Protein AF-A0A7V4JH29-F1 (afdb_monomer_lite)

Secondary structure (DSSP, 8-state):
-PPPPHHHHHHHHHHHHHHHHHHHHHHHHHHHHHHHHHHHHHHHHHHHHHHHT-----------------------------------------------------------PPPPPEEEEEE---SS-EEEEEESSTT-S-EEEEE----B-TTT--BHHHHHHHHHHHHHHHHHHTT-EEEES-SSS-----HHHHHHHHHHTT-SEEEEE-----SSTT--SEEE------TTTTTTTHHHHHHHHHHHHHHHHHHH-PPEEEE-

pLDDT: mean 81.48, std 23.04, range [30.8, 98.88]

Foldseek 3Di:
DDDDDPLVVVLVVLVVVLVVLLVVLVVVVVVVVVVVVVVVVVVVVVVVVVVVPDDDDDDDDDDDDDDDDDDDDDDDDDDDDYDDDDDDDDDDDDDDDDDDDDDDDDDDDPPPDDPAAEEEEELAAAQDFQADWDAPAPPHPDTGGQHDQADADPRSRHGQSSVSLSVRSVVVVVCVVVVHHYHYPDNHRPDDGGPVRSVVVCVVSVHPYYHYDTDHDDPDPVDWFDEAEFDDCDPPGCVVPRVVRVVVRVVVQVVCCVVPVTDRPYYD

Sequence (268 aa):
MAPLHPRHRETQELISRLQARRARRRRLRLWLTIAVAALVVILAIVAAAVLAGSTSDQPTTTPVAPSSSTTDRDSPSSTTSATSTAPPSSHVNTTEGRPSTTHTANPSTTASSAPLKVVVIDPGHQARPNLDPEPIGPGSRRTKAKVSSGTSGVVTGIPESELNLAIGLKLRDALEAEGVRVIMTRTTQEVDLPNSERARIANEAKADLFIRIHADGSTDPAVRGIHTLYPASIPGWTDDIAAASKEAAVIVQRELIKATGARDRGLN

Structure (mmCIF, N/CA/C/O backbone):
data_AF-A0A7V4JH29-F1
#
_entry.id   AF-A0A7V4JH29-F1
#
loop_
_atom_site.group_PDB
_atom_site.id
_atom_site.type_symbol
_atom_site.label_atom_id
_atom_site.label_alt_id
_atom_site.label_comp_id
_atom_site.label_asym_id
_atom_site.label_entity_id
_atom_site.label_seq_id
_atom_site.pdbx_PDB_ins_code
_atom_site.Cartn_x
_atom_site.Cartn_y
_atom_site.Cartn_z
_atom_site.occupancy
_atom_site.B_iso_or_equiv
_atom_site.auth_seq_id
_atom_site.auth_comp_id
_atom_site.auth_asym_id
_atom_site.auth_atom_id
_atom_site.pdbx_PDB_model_num
ATOM 1 N N . MET A 1 1 ? 6.175 -26.819 20.186 1.00 53.69 1 MET A N 1
ATOM 2 C CA . MET A 1 1 ? 5.929 -25.826 19.116 1.00 53.69 1 MET A CA 1
ATOM 3 C C . MET A 1 1 ? 7.230 -25.099 18.824 1.00 53.69 1 MET A C 1
ATOM 5 O O . MET A 1 1 ? 7.871 -24.667 19.774 1.00 53.69 1 MET A O 1
ATOM 9 N N . ALA A 1 2 ? 7.643 -25.005 17.558 1.00 51.75 2 ALA A N 1
ATOM 10 C CA . ALA A 1 2 ? 8.828 -24.233 17.185 1.00 51.75 2 ALA A CA 1
ATOM 11 C C . ALA A 1 2 ? 8.573 -22.724 17.398 1.00 51.75 2 ALA A C 1
ATOM 13 O O . ALA A 1 2 ? 7.447 -22.265 17.180 1.00 51.75 2 ALA A O 1
ATOM 14 N N . PRO A 1 3 ? 9.571 -21.943 17.843 1.00 61.72 3 PRO A N 1
ATOM 15 C CA . PRO A 1 3 ? 9.409 -20.506 18.021 1.00 61.72 3 PRO A CA 1
ATOM 16 C C . PRO A 1 3 ? 9.150 -19.816 16.675 1.00 61.72 3 PRO A C 1
ATOM 18 O O . PRO A 1 3 ? 9.864 -20.048 15.705 1.00 61.72 3 PRO A O 1
ATOM 21 N N . LEU A 1 4 ? 8.155 -18.923 16.632 1.00 59.72 4 LEU A N 1
ATOM 22 C CA . LEU A 1 4 ? 7.891 -18.081 15.458 1.00 59.72 4 LEU A CA 1
ATOM 23 C C . LEU A 1 4 ? 9.136 -17.267 15.082 1.00 59.72 4 LEU A C 1
ATOM 25 O O . LEU A 1 4 ? 9.771 -16.675 15.965 1.00 59.72 4 LEU A O 1
ATOM 29 N N . HIS A 1 5 ? 9.427 -17.201 13.779 1.00 75.81 5 HIS A N 1
ATOM 30 C CA . HIS A 1 5 ? 10.504 -16.395 13.204 1.00 75.81 5 HIS A CA 1
ATOM 31 C C . HIS A 1 5 ? 10.381 -14.925 13.671 1.00 75.81 5 HIS A C 1
ATOM 33 O O . HIS A 1 5 ? 9.269 -14.393 13.681 1.00 75.81 5 HIS A O 1
ATOM 39 N N . PRO A 1 6 ? 11.481 -14.224 14.019 1.00 73.88 6 PRO A N 1
ATOM 40 C CA . PRO A 1 6 ? 11.443 -12.847 14.538 1.00 73.88 6 PRO A CA 1
ATOM 41 C C . PRO A 1 6 ? 10.543 -11.864 13.763 1.00 73.88 6 PRO A C 1
ATOM 43 O O . PRO A 1 6 ? 9.697 -11.210 14.366 1.00 73.88 6 PRO A O 1
ATOM 46 N N . ARG A 1 7 ? 10.620 -11.858 12.421 1.00 74.62 7 ARG A N 1
ATOM 47 C CA . ARG A 1 7 ? 9.775 -11.034 11.528 1.00 74.62 7 ARG A CA 1
ATOM 48 C C . ARG A 1 7 ? 8.265 -11.250 11.723 1.00 74.62 7 ARG A C 1
ATOM 50 O O . ARG A 1 7 ? 7.479 -10.308 11.614 1.00 74.62 7 ARG A O 1
ATOM 57 N N . HIS A 1 8 ? 7.850 -12.477 12.040 1.00 77.00 8 HIS A N 1
ATOM 58 C CA . HIS A 1 8 ? 6.448 -12.786 12.323 1.00 77.00 8 HIS A CA 1
ATOM 59 C C . HIS A 1 8 ? 6.021 -12.245 13.694 1.00 77.00 8 HIS A C 1
ATOM 61 O O . HIS A 1 8 ? 4.895 -11.777 13.840 1.00 77.00 8 HIS A O 1
ATOM 67 N N . ARG A 1 9 ? 6.910 -12.241 14.699 1.00 80.81 9 ARG A N 1
ATOM 68 C CA . ARG A 1 9 ? 6.592 -11.705 16.035 1.00 80.81 9 ARG A CA 1
ATOM 69 C C . ARG A 1 9 ? 6.314 -10.205 15.997 1.00 80.81 9 ARG A C 1
ATOM 71 O O . ARG A 1 9 ? 5.290 -9.778 16.519 1.00 80.81 9 ARG A O 1
ATOM 78 N N . GLU A 1 10 ? 7.164 -9.432 15.325 1.00 80.75 10 GLU A N 1
ATOM 79 C CA . GLU A 1 10 ? 6.979 -7.979 15.156 1.00 80.75 10 GLU A CA 1
ATOM 80 C C . GLU A 1 10 ? 5.665 -7.655 14.435 1.00 80.75 10 GLU A C 1
ATOM 82 O O . GLU A 1 10 ? 4.921 -6.754 14.827 1.00 80.75 10 GLU A O 1
ATOM 87 N N . THR A 1 11 ? 5.343 -8.452 13.413 1.00 81.31 11 THR A N 1
ATOM 88 C CA . THR A 1 11 ? 4.085 -8.345 12.669 1.00 81.31 11 THR A CA 1
ATOM 89 C C . THR A 1 11 ? 2.886 -8.560 13.596 1.00 81.31 11 THR A C 1
ATOM 91 O O . THR A 1 11 ? 1.981 -7.723 13.645 1.00 81.31 11 THR A O 1
ATOM 94 N N . GLN A 1 12 ? 2.892 -9.638 14.387 1.00 82.38 12 GLN A N 1
ATOM 95 C CA . GLN A 1 12 ? 1.820 -9.926 15.345 1.00 82.38 12 GLN A CA 1
ATOM 96 C C . GLN A 1 12 ? 1.710 -8.864 16.440 1.00 82.38 12 GLN A C 1
ATOM 98 O O . GLN A 1 12 ? 0.600 -8.507 16.843 1.00 82.38 12 GLN A O 1
ATOM 103 N N . GLU A 1 13 ? 2.833 -8.316 16.897 1.00 87.06 13 GLU A N 1
ATOM 104 C CA . GLU A 1 13 ? 2.839 -7.260 17.901 1.00 87.06 13 GLU A CA 1
ATOM 105 C C . GLU A 1 13 ? 2.206 -5.968 17.369 1.00 87.06 13 GLU A C 1
ATOM 107 O O . GLU A 1 13 ? 1.332 -5.399 18.029 1.00 87.06 13 GLU A O 1
ATOM 112 N N . LEU A 1 14 ? 2.568 -5.531 16.157 1.00 85.44 14 LEU A N 1
ATOM 113 C CA . LEU A 1 14 ? 1.945 -4.372 15.513 1.00 85.44 14 LEU A CA 1
ATOM 114 C C . LEU A 1 14 ? 0.429 -4.564 15.386 1.00 85.44 14 LEU A C 1
ATOM 116 O O . LEU A 1 14 ? -0.349 -3.695 15.787 1.00 85.44 14 LEU A O 1
ATOM 120 N N . ILE A 1 15 ? -0.000 -5.722 14.880 1.00 83.88 15 ILE A N 1
ATOM 121 C CA . ILE A 1 15 ? -1.422 -6.049 14.716 1.00 83.88 15 ILE A CA 1
ATOM 122 C C . ILE A 1 15 ? -2.145 -6.004 16.067 1.00 83.88 15 ILE A C 1
ATOM 124 O O . ILE A 1 15 ? -3.202 -5.379 16.182 1.00 83.88 15 ILE A O 1
ATOM 128 N N . SER A 1 16 ? -1.555 -6.602 17.101 1.00 87.56 16 SER A N 1
ATOM 129 C CA . SER A 1 16 ? -2.118 -6.629 18.454 1.00 87.56 16 SER A CA 1
ATOM 130 C C . SER A 1 16 ? -2.242 -5.221 19.039 1.00 87.56 16 SER A C 1
ATOM 132 O O . SER A 1 16 ? -3.282 -4.862 19.599 1.00 87.56 16 SER A O 1
ATOM 134 N N . ARG A 1 17 ? -1.224 -4.368 18.850 1.00 88.81 17 ARG A N 1
ATOM 135 C CA . ARG A 1 17 ? -1.252 -2.958 19.272 1.00 88.81 17 ARG A CA 1
ATOM 136 C C . ARG A 1 17 ? -2.386 -2.190 18.585 1.00 88.81 17 ARG A C 1
ATOM 138 O O . ARG A 1 17 ? -3.117 -1.458 19.261 1.00 88.81 17 ARG A O 1
ATOM 145 N N . LEU A 1 18 ? -2.584 -2.377 17.278 1.00 86.56 18 LEU A N 1
ATOM 146 C CA . LEU A 1 18 ? -3.670 -1.740 16.521 1.00 86.56 18 LEU A CA 1
ATOM 147 C C . LEU A 1 18 ? -5.056 -2.213 16.981 1.00 86.56 18 LEU A C 1
ATOM 149 O O . LEU A 1 18 ? -5.958 -1.396 17.197 1.00 86.56 18 LEU A O 1
ATOM 153 N N . GLN A 1 19 ? -5.225 -3.518 17.197 1.00 85.00 19 GLN A N 1
ATOM 154 C CA . GLN A 1 19 ? -6.468 -4.094 17.715 1.00 85.00 19 GLN A CA 1
ATOM 155 C C . GLN A 1 19 ? -6.789 -3.576 19.124 1.00 85.00 19 GLN A C 1
ATOM 157 O O . GLN A 1 19 ? -7.921 -3.158 19.384 1.00 85.00 19 GLN A O 1
ATOM 162 N N . ALA A 1 20 ? -5.792 -3.507 20.009 1.00 86.94 20 ALA A N 1
ATOM 163 C CA . ALA A 1 20 ? -5.951 -2.969 21.357 1.00 86.94 20 ALA A CA 1
ATOM 164 C C . ALA A 1 20 ? -6.341 -1.480 21.343 1.00 86.94 20 ALA A C 1
ATOM 166 O O . ALA A 1 20 ? -7.249 -1.073 22.072 1.00 86.94 20 ALA A O 1
ATOM 167 N N . ARG A 1 21 ? -5.717 -0.661 20.479 1.00 85.81 21 ARG A N 1
ATOM 168 C CA . ARG A 1 21 ? -6.102 0.752 20.274 1.00 85.81 21 ARG A CA 1
ATOM 169 C C . ARG A 1 21 ? -7.563 0.868 19.822 1.00 85.81 21 ARG A C 1
ATOM 171 O O . ARG A 1 21 ? -8.319 1.650 20.403 1.00 85.81 21 ARG A O 1
ATOM 178 N N . ARG A 1 22 ? -7.988 0.052 18.848 1.00 82.88 22 ARG A N 1
ATOM 179 C CA . ARG A 1 22 ? -9.381 0.006 18.364 1.00 82.88 22 ARG A CA 1
ATOM 180 C C . ARG A 1 22 ? -10.362 -0.374 19.478 1.00 82.88 22 ARG A C 1
ATOM 182 O O . ARG A 1 22 ? -11.396 0.279 19.620 1.00 82.88 22 ARG A O 1
ATOM 189 N N . ALA A 1 23 ? -10.044 -1.391 20.279 1.00 85.38 23 ALA A N 1
ATOM 190 C CA . ALA A 1 23 ? -10.890 -1.848 21.381 1.00 85.38 23 ALA A CA 1
ATOM 191 C C . ALA A 1 23 ? -11.030 -0.789 22.488 1.00 85.38 23 ALA A C 1
ATOM 193 O O . ALA A 1 23 ? -12.149 -0.490 22.908 1.00 85.38 23 ALA A O 1
ATOM 194 N N . ARG A 1 24 ? -9.920 -0.161 22.910 1.00 86.81 24 ARG A N 1
ATOM 195 C CA . ARG A 1 24 ? -9.931 0.921 23.911 1.00 86.81 24 ARG A CA 1
ATOM 196 C C . ARG A 1 24 ? -10.814 2.092 23.481 1.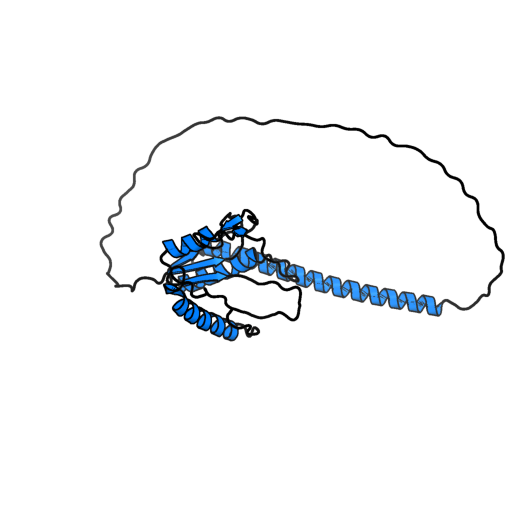00 86.81 24 ARG A C 1
ATOM 198 O O . ARG A 1 24 ? -11.646 2.540 24.262 1.00 86.81 24 ARG A O 1
ATOM 205 N N . ARG A 1 25 ? -10.702 2.544 22.227 1.00 83.06 25 ARG A N 1
ATOM 206 C CA . ARG A 1 25 ? -11.529 3.652 21.715 1.00 83.06 25 ARG A CA 1
ATOM 207 C C . ARG A 1 25 ? -13.010 3.292 21.604 1.00 83.06 25 ARG A C 1
ATOM 209 O O . ARG A 1 25 ? -13.850 4.137 21.893 1.00 83.06 25 ARG A O 1
ATOM 216 N N . ARG A 1 26 ? -13.350 2.051 21.229 1.00 83.81 26 ARG A N 1
ATOM 217 C CA . ARG A 1 26 ? -14.747 1.575 21.236 1.00 83.81 26 ARG A CA 1
ATOM 218 C C . ARG A 1 26 ? -15.352 1.625 22.636 1.00 83.81 26 ARG A C 1
ATOM 220 O O . ARG A 1 26 ? -16.455 2.137 22.789 1.00 83.81 26 ARG A O 1
ATOM 227 N N . ARG A 1 27 ? -14.610 1.158 23.646 1.00 88.00 27 ARG A N 1
ATOM 228 C CA . ARG A 1 27 ? -15.026 1.247 25.054 1.00 88.00 27 ARG A CA 1
ATOM 229 C C . ARG A 1 27 ? -15.200 2.701 25.491 1.00 88.00 27 ARG A C 1
ATOM 231 O O . ARG A 1 27 ? -16.229 3.029 26.060 1.00 88.00 27 ARG A O 1
ATOM 238 N N . LEU A 1 28 ? -14.244 3.575 25.170 1.00 87.38 28 LEU A N 1
ATOM 239 C CA . LEU A 1 28 ? -14.328 4.996 25.520 1.00 87.38 28 LEU A CA 1
ATOM 240 C C . LEU A 1 28 ? -15.554 5.679 24.894 1.00 87.38 28 LEU A C 1
ATOM 242 O O . LEU A 1 28 ? -16.243 6.427 25.574 1.00 87.38 28 LEU A O 1
ATOM 246 N N . ARG A 1 29 ? -15.860 5.390 23.623 1.00 86.31 29 ARG A N 1
ATOM 247 C CA . ARG A 1 29 ? -17.066 5.907 22.958 1.00 86.31 29 ARG A CA 1
ATOM 248 C C . ARG A 1 29 ? -18.345 5.426 23.628 1.00 86.31 29 ARG A C 1
ATOM 250 O O . ARG A 1 29 ? -19.229 6.241 23.835 1.00 86.31 29 ARG A O 1
ATOM 257 N N . LEU A 1 30 ? -18.420 4.144 23.990 1.00 90.38 30 LEU A N 1
ATOM 258 C CA . LEU A 1 30 ? -19.568 3.596 24.713 1.00 90.38 30 LEU A CA 1
ATOM 259 C C . LEU A 1 30 ? -19.774 4.314 26.058 1.00 90.38 30 LEU A C 1
ATOM 261 O O . LEU A 1 30 ? -20.879 4.753 26.363 1.00 90.38 30 LEU A O 1
ATOM 265 N N . TRP A 1 31 ? -18.704 4.505 26.832 1.00 93.69 31 TRP A N 1
ATOM 266 C CA . TRP A 1 31 ? -18.773 5.244 28.095 1.00 93.69 31 TRP A CA 1
ATOM 267 C C . TRP A 1 31 ? -19.172 6.704 27.904 1.00 93.69 31 TRP A C 1
ATOM 269 O O . TRP A 1 31 ? -20.008 7.201 28.651 1.00 93.69 31 TRP A O 1
ATOM 279 N N . LEU A 1 32 ? -18.644 7.374 26.878 1.00 93.88 32 LEU A N 1
ATOM 280 C CA . LEU A 1 32 ? -19.036 8.742 26.551 1.00 93.88 32 LEU A CA 1
ATOM 281 C C . LEU A 1 32 ? -20.519 8.823 26.167 1.00 93.88 32 LEU A C 1
ATOM 283 O O . LEU A 1 32 ? -21.214 9.714 26.638 1.00 93.88 32 LEU A O 1
ATOM 287 N N . THR A 1 33 ? -21.030 7.875 25.372 1.00 92.69 33 THR A N 1
ATOM 288 C CA . THR A 1 33 ? -22.462 7.828 25.033 1.00 92.69 33 THR A CA 1
ATOM 289 C C . THR A 1 33 ? -23.340 7.600 26.261 1.00 92.69 33 THR A C 1
ATOM 291 O O . THR A 1 33 ? -24.368 8.255 26.389 1.00 92.69 33 THR A O 1
ATOM 294 N N . ILE A 1 34 ? -22.916 6.737 27.193 1.00 96.00 34 ILE A N 1
ATOM 295 C CA . ILE A 1 34 ? -23.628 6.506 28.458 1.00 96.00 34 ILE A CA 1
ATOM 296 C C . ILE A 1 34 ? -23.607 7.773 29.323 1.00 96.00 34 ILE A C 1
ATOM 298 O O . ILE A 1 34 ? -24.645 8.170 29.841 1.00 96.00 34 ILE A O 1
ATOM 302 N N . ALA A 1 35 ? -22.456 8.440 29.445 1.00 95.38 35 ALA A N 1
ATOM 303 C CA . ALA A 1 35 ? -22.313 9.660 30.236 1.00 95.38 35 ALA A CA 1
ATOM 304 C C . ALA A 1 35 ? -23.161 10.818 29.684 1.00 95.38 35 ALA A C 1
ATOM 306 O O . ALA A 1 35 ? -23.828 11.506 30.451 1.00 95.38 35 ALA A O 1
ATOM 307 N N . VAL A 1 36 ? -23.186 11.006 28.359 1.00 95.62 36 VAL A N 1
ATOM 308 C CA . VAL A 1 36 ? -24.038 12.014 27.708 1.00 95.62 36 VAL A CA 1
ATOM 309 C C . VAL A 1 36 ? -25.518 11.685 27.908 1.00 95.62 36 VAL A C 1
ATOM 311 O O . VAL A 1 36 ? -26.284 12.573 28.268 1.00 95.62 36 VAL A O 1
ATOM 314 N N . ALA A 1 37 ? -25.926 10.422 27.743 1.00 95.56 37 ALA A N 1
ATOM 315 C CA . ALA A 1 37 ? -27.307 10.010 27.995 1.00 95.56 37 ALA A CA 1
ATOM 316 C C . ALA A 1 37 ? -27.718 10.253 29.459 1.00 95.56 37 ALA A C 1
ATOM 318 O O . ALA A 1 37 ? -28.784 10.808 29.711 1.00 95.56 37 ALA A O 1
ATOM 319 N N . ALA A 1 38 ? -26.851 9.914 30.419 1.00 96.38 38 ALA A N 1
ATOM 320 C CA . ALA A 1 38 ? -27.082 10.180 31.837 1.00 96.38 38 ALA A CA 1
ATOM 321 C C . ALA A 1 38 ? -27.195 11.685 32.130 1.00 96.38 38 ALA A C 1
ATOM 323 O O . ALA A 1 38 ? -28.101 12.097 32.850 1.00 96.38 38 ALA A O 1
ATOM 324 N N . LEU A 1 39 ? -26.335 12.517 31.532 1.00 97.25 39 LEU A N 1
ATOM 325 C CA . LEU A 1 39 ? -26.396 13.974 31.676 1.00 97.25 39 LEU A CA 1
ATOM 326 C C . LEU A 1 39 ? -27.710 14.552 31.131 1.00 97.25 39 LEU A C 1
ATOM 328 O O . LEU A 1 39 ? -28.310 15.403 31.780 1.00 97.25 39 LEU A O 1
ATOM 332 N N . VAL A 1 40 ? -28.183 14.073 29.976 1.00 96.38 40 VAL A N 1
ATOM 333 C CA . VAL A 1 40 ? -29.474 14.488 29.399 1.00 96.38 40 VAL A CA 1
ATOM 334 C C . VAL A 1 40 ? -30.637 14.105 30.318 1.00 96.38 40 VAL A C 1
ATOM 336 O O . VAL A 1 40 ? -31.533 14.919 30.529 1.00 96.38 40 VAL A O 1
ATOM 339 N N . VAL A 1 41 ? -30.610 12.908 30.913 1.00 96.25 41 VAL A N 1
ATOM 340 C CA . VAL A 1 41 ? -31.625 12.480 31.891 1.00 96.25 41 VAL A CA 1
ATOM 341 C C . VAL A 1 41 ? -31.597 13.366 33.138 1.00 96.25 41 VAL A C 1
ATOM 343 O O . VAL A 1 41 ? -32.648 13.823 33.578 1.00 96.25 41 VAL A O 1
ATOM 346 N N . ILE A 1 42 ? -30.413 13.670 33.679 1.00 96.56 42 ILE A N 1
ATOM 347 C CA . ILE A 1 42 ? -30.264 14.566 34.836 1.00 96.56 42 ILE A CA 1
ATOM 348 C C . ILE A 1 42 ? -30.815 15.960 34.514 1.00 96.56 42 ILE A C 1
ATOM 350 O O . ILE A 1 42 ? -31.600 16.500 35.289 1.00 96.56 42 ILE A O 1
ATOM 354 N N . LEU A 1 43 ? -30.460 16.525 33.357 1.00 95.81 43 LEU A N 1
ATOM 355 C CA . LEU A 1 43 ? -30.966 17.823 32.904 1.00 95.81 43 LEU A CA 1
ATOM 356 C C . LEU A 1 43 ? -32.494 17.827 32.755 1.00 95.81 43 LEU A C 1
ATOM 358 O O . LEU A 1 43 ? -33.136 18.791 33.166 1.00 95.81 43 LEU A O 1
ATOM 362 N N . ALA A 1 44 ? -33.086 16.753 32.225 1.00 93.56 44 ALA A N 1
ATOM 363 C CA . ALA A 1 44 ? -34.537 16.622 32.108 1.00 93.56 44 ALA A CA 1
ATOM 364 C C . ALA A 1 44 ? -35.231 16.556 33.480 1.00 93.56 44 ALA A C 1
ATOM 366 O O . ALA A 1 44 ? -36.262 17.198 33.675 1.00 93.56 44 ALA A O 1
ATOM 367 N N . ILE A 1 45 ? -34.646 15.836 34.446 1.00 94.06 45 ILE A N 1
ATOM 368 C CA . ILE A 1 45 ? -35.155 15.766 35.825 1.00 94.06 45 ILE A CA 1
ATOM 369 C C . ILE A 1 45 ? -35.089 17.145 36.496 1.00 94.06 45 ILE A C 1
ATOM 371 O O . ILE A 1 45 ? -36.067 17.577 37.104 1.00 94.06 45 ILE A O 1
ATOM 375 N N . VAL A 1 46 ? -33.969 17.863 36.357 1.00 92.88 46 VAL A N 1
ATOM 376 C CA . VAL A 1 46 ? -33.808 19.217 36.915 1.00 92.88 46 VAL A CA 1
ATOM 377 C C . VAL A 1 46 ? -34.805 20.192 36.285 1.00 92.88 46 VAL A C 1
ATOM 379 O O . VAL A 1 46 ? -35.458 20.942 37.006 1.00 92.88 46 VAL A O 1
ATOM 382 N N . ALA A 1 47 ? -34.980 20.157 34.961 1.00 91.75 47 ALA A N 1
ATOM 383 C CA . ALA A 1 47 ? -35.958 20.999 34.273 1.00 91.75 47 ALA A CA 1
ATOM 384 C C . ALA A 1 47 ? -37.392 20.728 34.760 1.00 91.75 47 ALA A C 1
ATOM 386 O O . ALA A 1 47 ? -38.129 21.672 35.044 1.00 91.75 47 ALA A O 1
ATOM 387 N N . ALA A 1 48 ? -37.770 19.454 34.923 1.00 87.94 48 ALA A N 1
ATOM 388 C CA . ALA A 1 48 ? -39.075 19.074 35.462 1.00 87.94 48 ALA A CA 1
ATOM 389 C C . ALA A 1 48 ? -39.281 19.581 36.902 1.00 87.94 48 ALA A C 1
ATOM 391 O O . ALA A 1 48 ? -40.365 20.062 37.228 1.00 87.94 48 ALA A O 1
ATOM 392 N N . ALA A 1 49 ? -38.244 19.541 37.745 1.00 86.00 49 ALA A N 1
ATOM 393 C CA . ALA A 1 49 ? -38.307 20.067 39.109 1.00 86.00 49 ALA A CA 1
ATOM 394 C C . ALA A 1 49 ? -38.469 21.601 39.151 1.00 86.00 49 ALA A C 1
ATOM 396 O O . ALA A 1 49 ? -39.240 22.108 39.963 1.00 86.00 49 ALA A O 1
ATOM 397 N N . VAL A 1 50 ? -37.803 22.344 38.258 1.00 85.00 50 VAL A N 1
ATOM 398 C CA . VAL A 1 50 ? -37.949 23.811 38.149 1.00 85.00 50 VAL A CA 1
ATOM 399 C C . VAL A 1 50 ? -39.353 24.202 37.671 1.00 85.00 50 VAL A C 1
ATOM 401 O O . VAL A 1 50 ? -39.959 25.118 38.228 1.00 85.00 50 VAL A O 1
ATOM 404 N N . LEU A 1 51 ? -39.897 23.475 36.688 1.00 77.69 51 LEU A N 1
ATOM 405 C CA . LEU A 1 51 ? -41.268 23.661 36.192 1.00 77.69 51 LEU A CA 1
ATOM 406 C C . LEU A 1 51 ? -42.328 23.338 37.257 1.00 77.69 51 LEU A C 1
ATOM 408 O O . LEU A 1 51 ? -43.371 23.981 37.292 1.00 77.69 51 LEU A O 1
ATOM 412 N N . ALA A 1 52 ? -42.061 22.376 38.143 1.00 72.75 52 ALA A N 1
ATOM 413 C CA . ALA A 1 52 ? -42.947 22.051 39.262 1.00 72.75 52 ALA A CA 1
ATOM 414 C C . ALA A 1 52 ? -42.829 23.034 40.447 1.00 72.75 52 ALA A C 1
ATOM 416 O O . ALA A 1 52 ? -43.720 23.076 41.291 1.00 72.75 52 ALA A O 1
ATOM 417 N N . GLY A 1 53 ? -41.742 23.810 40.526 1.00 61.94 53 GLY A N 1
ATOM 418 C CA . GLY A 1 53 ? -41.426 24.691 41.656 1.00 61.94 53 GLY A CA 1
ATOM 419 C C . GLY A 1 53 ? -41.840 26.158 41.501 1.00 61.94 53 GLY A C 1
ATOM 420 O O . GLY A 1 53 ? -41.520 26.957 42.376 1.00 61.94 53 GLY A O 1
ATOM 421 N N . SER A 1 54 ? -42.515 26.546 40.415 1.00 57.91 54 SER A N 1
ATOM 422 C CA . SER A 1 54 ? -42.895 27.944 40.159 1.00 57.91 54 SER A CA 1
ATOM 423 C C . SER A 1 54 ? -44.412 28.163 40.244 1.00 57.91 54 SER A C 1
ATOM 425 O O . SER A 1 54 ? -45.120 28.209 39.242 1.00 57.91 54 SER A O 1
ATOM 427 N N . THR A 1 55 ? -44.906 28.358 41.471 1.00 48.03 55 THR A N 1
ATOM 428 C CA . THR A 1 55 ? -46.200 29.001 41.762 1.00 48.03 55 THR A CA 1
ATOM 429 C C . THR A 1 55 ? -45.994 30.155 42.748 1.00 48.03 55 THR A C 1
ATOM 431 O O . THR A 1 55 ? -45.471 29.921 43.835 1.00 48.03 55 THR A O 1
ATOM 434 N N . SER A 1 56 ? -46.458 31.355 42.357 1.00 48.88 56 SER A N 1
ATOM 435 C CA . SER A 1 56 ? -46.462 32.671 43.051 1.00 48.88 56 SER A CA 1
ATOM 436 C C . SER A 1 56 ? -45.075 33.270 43.370 1.00 48.88 56 SER A C 1
ATOM 438 O O . SER A 1 56 ? -44.221 32.583 43.905 1.00 48.88 56 SER A O 1
ATOM 440 N N . ASP A 1 57 ? -44.740 34.526 43.051 1.00 44.56 57 ASP A N 1
ATOM 441 C CA . ASP A 1 57 ? -45.574 35.730 43.128 1.00 44.56 57 ASP A CA 1
ATOM 442 C C . ASP A 1 57 ? -45.105 36.885 42.204 1.00 44.56 57 ASP A C 1
ATOM 444 O O . ASP A 1 57 ? -43.996 36.879 41.667 1.00 44.56 57 ASP A O 1
ATOM 448 N N . GLN A 1 58 ? -46.002 37.858 42.017 1.00 43.22 58 GLN A N 1
ATOM 449 C CA . GLN A 1 58 ? -45.949 39.041 41.136 1.00 43.22 58 GLN A CA 1
ATOM 450 C C . GLN A 1 58 ? -44.915 40.138 41.530 1.00 43.22 58 GLN A C 1
ATOM 452 O O . GLN A 1 58 ? -44.340 40.091 42.615 1.00 43.22 58 GLN A O 1
ATOM 457 N N . PRO A 1 59 ? -44.657 41.134 40.646 1.00 57.50 59 PRO A N 1
ATOM 458 C CA . PRO A 1 59 ? -43.489 42.010 40.666 1.00 57.50 59 PRO A CA 1
ATOM 459 C C . PRO A 1 59 ? -43.751 43.379 41.316 1.00 57.50 59 PRO A C 1
ATOM 461 O O . PRO A 1 59 ? -44.833 43.949 41.181 1.00 57.50 59 PRO A O 1
ATOM 464 N N . THR A 1 60 ? -42.703 43.980 41.890 1.00 37.53 60 THR A N 1
ATOM 465 C CA . THR A 1 60 ? -42.706 45.402 42.271 1.00 37.53 60 THR A CA 1
ATOM 466 C C . THR A 1 60 ? -41.482 46.113 41.702 1.00 37.53 60 THR A C 1
ATOM 468 O O . THR A 1 60 ? -40.343 45.672 41.822 1.00 37.53 60 THR A O 1
ATOM 471 N N . THR A 1 61 ? -41.770 47.228 41.044 1.00 42.69 61 THR A N 1
ATOM 472 C CA . THR A 1 61 ? -40.890 48.149 40.325 1.00 42.69 61 THR A CA 1
ATOM 473 C C . THR A 1 61 ? -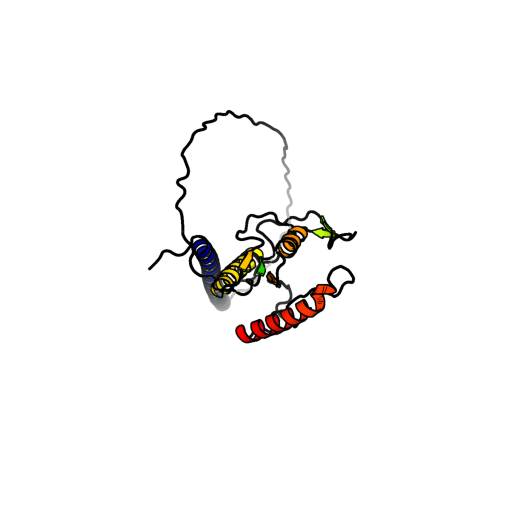39.992 48.981 41.247 1.00 42.69 61 THR A C 1
ATOM 475 O O . THR A 1 61 ? -40.491 49.479 42.252 1.00 42.69 61 THR A O 1
ATOM 478 N N . THR A 1 62 ? -38.749 49.288 40.848 1.00 38.28 62 THR A N 1
ATOM 479 C CA . THR A 1 62 ? -38.243 50.677 40.651 1.00 38.28 62 THR A CA 1
ATOM 480 C C . THR A 1 62 ? -36.796 50.705 40.111 1.00 38.28 62 THR A C 1
ATOM 482 O O . THR A 1 62 ? -36.056 49.747 40.326 1.00 38.28 62 THR A O 1
ATOM 485 N N . PRO A 1 63 ? -36.383 51.769 39.383 1.00 56.91 63 PRO A N 1
ATOM 486 C CA . PRO A 1 63 ? -35.125 51.824 38.633 1.00 56.91 63 PRO A CA 1
ATOM 487 C C . PRO A 1 63 ? -34.041 52.677 39.318 1.00 56.91 63 PRO A C 1
ATOM 489 O O . PRO A 1 63 ? -34.350 53.727 39.876 1.00 56.91 63 PRO A O 1
ATOM 492 N N . VAL A 1 64 ? -32.762 52.305 39.174 1.00 42.22 64 VAL A N 1
ATOM 493 C CA . VAL A 1 64 ? -31.613 53.214 39.374 1.00 42.22 64 VAL A CA 1
ATOM 494 C C . VAL A 1 64 ? -30.527 52.905 38.336 1.00 42.22 64 VAL A C 1
ATOM 496 O O . VAL A 1 64 ? -30.158 51.752 38.123 1.00 42.22 64 VAL A O 1
ATOM 499 N N . ALA A 1 65 ? -30.072 53.962 37.665 1.00 47.34 65 ALA A N 1
ATOM 500 C CA . ALA A 1 65 ? -29.051 53.994 36.618 1.00 47.34 65 ALA A CA 1
ATOM 501 C C . ALA A 1 65 ? -27.657 54.365 37.220 1.00 47.34 65 ALA A C 1
ATOM 503 O O . ALA A 1 65 ? -27.542 54.434 38.442 1.00 47.34 65 ALA A O 1
ATOM 504 N N . PRO A 1 66 ? -26.569 54.525 36.435 1.00 54.78 66 PRO A N 1
ATOM 505 C CA . PRO A 1 66 ? -25.299 53.848 36.692 1.00 54.78 66 PRO A CA 1
ATOM 506 C C . PRO A 1 66 ? -24.205 54.746 37.293 1.00 54.78 66 PRO A C 1
ATOM 508 O O . PRO A 1 66 ? -24.233 55.964 37.140 1.00 54.78 66 PRO A O 1
ATOM 511 N N . SER A 1 67 ? -23.168 54.114 37.854 1.00 38.31 67 SER A N 1
ATOM 512 C CA . SER A 1 67 ? -21.914 54.784 38.217 1.00 38.31 67 SER A CA 1
ATOM 513 C C . SER A 1 67 ? -20.712 54.003 37.693 1.00 38.31 67 SER A C 1
ATOM 515 O O . SER A 1 67 ? -20.446 52.870 38.085 1.00 38.31 67 SER A O 1
ATOM 517 N 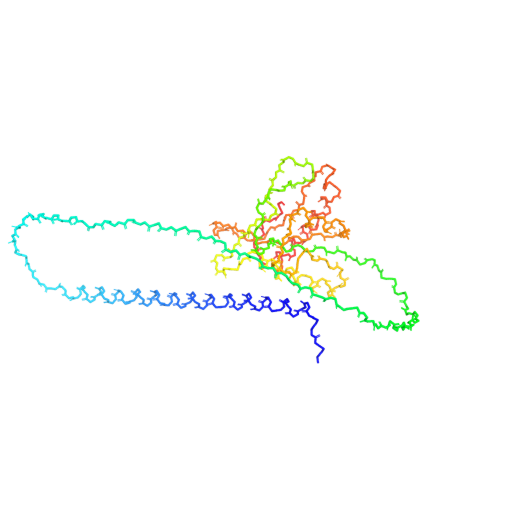N . SER A 1 68 ? -20.001 54.653 36.782 1.00 40.41 68 SER A N 1
ATOM 518 C CA . SER A 1 68 ? -18.658 54.357 36.296 1.00 40.41 68 SER A CA 1
ATOM 519 C C . SER A 1 68 ? -17.588 54.636 37.354 1.00 40.41 68 SER A C 1
ATOM 521 O O . SER A 1 68 ? -17.656 55.678 38.002 1.00 40.41 68 SER A O 1
ATOM 523 N N . SER A 1 69 ? -16.526 53.828 37.403 1.00 42.25 69 SER A N 1
ATOM 524 C CA . SER A 1 69 ? -15.170 54.337 37.660 1.00 42.25 69 SER A CA 1
ATOM 525 C C . SER A 1 69 ? -14.098 53.312 37.283 1.00 42.25 69 SER A C 1
ATOM 527 O O . SER A 1 69 ? -14.079 52.181 37.759 1.00 42.25 69 SER A O 1
ATOM 529 N N . THR A 1 70 ? -13.219 53.784 36.413 1.00 37.06 70 THR A N 1
ATOM 530 C CA . THR A 1 70 ? -11.907 53.298 35.982 1.00 37.06 70 THR A CA 1
ATOM 531 C C . THR A 1 70 ? -10.909 53.106 37.129 1.00 37.06 70 THR A C 1
ATOM 533 O O . THR A 1 70 ? -10.931 53.916 38.049 1.00 37.06 70 THR A O 1
ATOM 536 N N . THR A 1 71 ? -9.939 52.196 36.976 1.00 40.94 71 THR A N 1
ATOM 537 C CA . THR A 1 71 ? -8.511 52.510 37.209 1.00 40.94 71 THR A CA 1
ATOM 538 C C . THR A 1 71 ? -7.585 51.521 36.500 1.00 40.94 71 THR A C 1
ATOM 540 O O . THR A 1 71 ? -7.733 50.309 36.629 1.00 40.94 71 THR A O 1
ATOM 543 N N . ASP A 1 72 ? -6.632 52.112 35.780 1.00 36.47 72 ASP A N 1
ATOM 544 C CA . ASP A 1 72 ? -5.444 51.555 35.134 1.00 36.47 72 ASP A CA 1
ATOM 545 C C . ASP A 1 72 ? -4.397 50.964 36.099 1.00 36.47 72 ASP A C 1
ATOM 547 O O . ASP A 1 72 ? -4.450 51.211 37.307 1.00 36.47 72 ASP A O 1
ATOM 551 N N . ARG A 1 73 ? -3.377 50.339 35.473 1.00 39.06 73 ARG A N 1
ATOM 552 C CA . ARG A 1 73 ? -1.986 50.010 35.894 1.00 39.06 73 ARG A CA 1
ATOM 553 C C . ARG A 1 73 ? -1.733 48.502 35.944 1.00 39.06 73 ARG A C 1
ATOM 555 O O . ARG A 1 73 ? -2.551 47.757 36.458 1.00 39.06 73 ARG A O 1
ATOM 562 N N . ASP A 1 74 ? -0.621 47.948 35.478 1.00 38.50 74 ASP A N 1
ATOM 563 C CA . ASP A 1 74 ? 0.599 48.465 34.853 1.00 38.50 74 ASP A CA 1
ATOM 564 C C . ASP A 1 74 ? 1.278 47.263 34.161 1.00 38.50 74 ASP A C 1
ATOM 566 O O . ASP A 1 74 ? 1.174 46.130 34.636 1.00 38.50 74 ASP A O 1
ATOM 570 N N . SER A 1 75 ? 1.984 47.501 33.054 1.00 35.94 75 SER A N 1
ATOM 571 C CA . SER A 1 75 ? 3.021 46.582 32.541 1.00 35.94 75 SER A CA 1
ATOM 572 C C . SER A 1 75 ? 4.332 46.800 33.325 1.00 35.94 75 SER A C 1
ATOM 574 O O . SER A 1 75 ? 4.488 47.847 33.951 1.00 35.94 75 SER A O 1
ATOM 576 N N . PRO A 1 76 ? 5.311 45.873 33.279 1.00 50.75 76 PRO A N 1
ATOM 577 C CA . PRO A 1 76 ? 6.301 45.983 32.204 1.00 50.75 76 PRO A CA 1
ATOM 578 C C . PRO A 1 76 ? 6.810 44.652 31.617 1.00 50.75 76 PRO A C 1
ATOM 580 O O . PRO A 1 76 ? 6.877 43.610 32.265 1.00 50.75 76 PRO A O 1
ATOM 583 N N . SER A 1 77 ? 7.235 44.771 30.357 1.00 35.56 77 SER A N 1
ATOM 584 C CA . SER A 1 77 ? 8.130 43.894 29.594 1.00 35.56 77 SER A CA 1
ATOM 585 C C . SER A 1 77 ? 9.479 43.624 30.268 1.00 35.56 77 SER A C 1
ATOM 587 O O . SER A 1 77 ? 9.996 44.490 30.968 1.00 35.56 77 SER A O 1
ATOM 589 N N . SER A 1 78 ? 10.128 42.508 29.908 1.00 38.00 78 SER A N 1
ATOM 590 C CA . SER A 1 78 ? 11.434 42.430 29.192 1.00 38.00 78 SER A CA 1
ATOM 591 C C . SER A 1 78 ? 12.040 41.012 29.320 1.00 38.00 78 SER A C 1
ATOM 593 O O . SER A 1 78 ? 11.961 40.416 30.385 1.00 38.00 78 SER A O 1
ATOM 595 N N . THR A 1 79 ? 12.354 40.324 28.205 1.00 32.12 79 THR A N 1
ATOM 596 C CA . THR A 1 79 ? 13.692 40.177 27.546 1.00 32.12 79 THR A CA 1
ATOM 597 C C . THR A 1 79 ? 14.633 39.265 28.368 1.00 32.12 79 THR A C 1
ATOM 599 O O . THR A 1 79 ? 14.740 39.472 29.563 1.00 32.12 79 THR A O 1
ATOM 602 N N . THR A 1 80 ? 15.249 38.170 27.892 1.00 35.69 80 THR A N 1
ATOM 603 C CA . THR A 1 80 ? 16.371 37.981 26.928 1.00 35.69 80 THR A CA 1
ATOM 604 C C . THR A 1 80 ? 16.643 36.454 26.829 1.00 35.69 80 THR A C 1
ATOM 606 O O . THR A 1 80 ? 16.471 35.743 27.811 1.00 35.69 80 THR A O 1
ATOM 609 N N . SER A 1 81 ? 16.821 35.841 25.652 1.00 35.56 81 SER A N 1
ATOM 610 C CA . SER A 1 81 ? 18.058 35.618 24.857 1.00 35.56 81 SER A CA 1
ATOM 611 C C . SER A 1 81 ? 19.005 34.487 25.318 1.00 35.56 81 SER A C 1
ATOM 613 O O . SER A 1 81 ? 19.566 34.570 26.401 1.00 35.56 81 SER A O 1
ATOM 615 N N . ALA A 1 82 ? 19.290 33.582 24.355 1.00 35.75 82 ALA A N 1
ATOM 616 C CA . ALA A 1 82 ? 20.596 32.966 24.014 1.00 35.75 82 ALA A CA 1
ATOM 617 C C . ALA A 1 82 ? 21.224 31.939 24.994 1.00 35.75 82 ALA A C 1
ATOM 619 O O . ALA A 1 82 ? 21.003 32.022 26.189 1.00 35.75 82 ALA A O 1
ATOM 620 N N . THR A 1 83 ? 22.090 30.971 24.649 1.00 30.80 83 THR A N 1
ATOM 621 C CA . THR A 1 83 ? 22.638 30.325 23.428 1.00 30.80 83 THR A CA 1
ATOM 622 C C . THR A 1 83 ? 23.625 29.245 23.942 1.00 30.80 83 THR A C 1
ATOM 624 O O . THR A 1 83 ? 24.215 29.442 25.000 1.00 30.80 83 THR A O 1
ATOM 627 N N . SER A 1 84 ? 23.899 28.194 23.145 1.00 36.69 84 SER A N 1
ATOM 628 C CA . SER A 1 84 ? 25.159 27.397 23.147 1.00 36.69 84 SER A CA 1
ATOM 629 C C . SER A 1 84 ? 25.331 26.333 24.260 1.00 36.69 84 SER A C 1
ATOM 631 O O . SER A 1 84 ? 24.821 26.502 25.353 1.00 36.69 84 SER A O 1
ATOM 633 N N . THR A 1 85 ? 26.024 25.190 24.123 1.00 34.84 85 THR A N 1
ATOM 634 C CA . THR A 1 85 ? 27.089 24.730 23.204 1.00 34.84 85 THR A CA 1
ATOM 635 C C . THR A 1 85 ? 27.211 23.184 23.303 1.00 34.84 85 THR A C 1
ATOM 637 O O . THR A 1 85 ? 26.950 22.624 24.365 1.00 34.84 85 THR A O 1
ATOM 640 N N . ALA A 1 86 ? 27.652 22.499 22.238 1.00 34.72 86 ALA A N 1
ATOM 641 C CA . ALA A 1 86 ? 28.371 21.199 22.289 1.00 34.72 86 ALA A CA 1
ATOM 642 C C . ALA A 1 86 ? 29.889 21.455 22.556 1.00 34.72 86 ALA A C 1
ATOM 644 O O . ALA A 1 86 ? 30.195 22.607 22.861 1.00 34.72 86 ALA A O 1
ATOM 645 N N . PRO A 1 87 ? 30.897 20.561 22.358 1.00 52.72 87 PRO A N 1
ATOM 646 C CA . PRO A 1 87 ? 31.028 19.092 22.163 1.00 52.72 87 PRO A CA 1
ATOM 647 C C . PRO A 1 87 ? 32.132 18.536 23.150 1.00 52.72 87 PRO A C 1
ATOM 649 O O . PRO A 1 87 ? 32.188 19.092 24.247 1.00 52.72 87 PRO A O 1
ATOM 652 N N . PRO A 1 88 ? 33.087 17.591 22.870 1.00 53.78 88 PRO A N 1
ATOM 653 C CA . PRO A 1 88 ? 33.236 16.491 21.889 1.00 53.78 88 PRO A CA 1
ATOM 654 C C . PRO A 1 88 ? 33.734 15.110 22.452 1.00 53.78 88 PRO A C 1
ATOM 656 O O . PRO A 1 88 ? 33.946 14.902 23.640 1.00 53.78 88 PRO A O 1
ATOM 659 N N . SER A 1 89 ? 33.919 14.200 21.484 1.00 39.59 89 SER A N 1
ATOM 660 C CA . SER A 1 89 ? 34.462 12.829 21.324 1.00 39.59 89 SER A CA 1
ATOM 661 C C . SER A 1 89 ? 35.707 12.306 22.081 1.00 39.59 89 SER A C 1
ATOM 663 O O . SER A 1 89 ? 36.609 13.063 22.424 1.00 39.59 89 SER A O 1
ATOM 665 N N . SER A 1 90 ? 35.847 10.963 22.133 1.00 37.72 90 SER A N 1
ATOM 666 C CA . SER A 1 90 ? 37.081 10.155 21.857 1.00 37.72 90 SER A CA 1
ATOM 667 C C . SER A 1 90 ? 36.765 8.634 21.917 1.00 37.72 90 SER A C 1
ATOM 669 O O . SER A 1 90 ? 36.093 8.188 22.837 1.00 37.72 90 SER A O 1
ATOM 671 N N . HIS A 1 91 ? 36.909 7.873 20.818 1.00 34.78 91 HIS A N 1
ATOM 672 C CA . HIS A 1 91 ? 38.022 6.977 20.405 1.00 34.78 91 HIS A CA 1
ATOM 673 C C . HIS A 1 91 ? 38.292 5.725 21.276 1.00 34.78 91 HIS A C 1
ATOM 675 O O . HIS A 1 91 ? 38.617 5.863 22.446 1.00 34.78 91 HIS A O 1
ATOM 681 N N . VAL A 1 92 ? 38.276 4.521 20.663 1.00 37.41 92 VAL A N 1
ATOM 682 C CA . VAL A 1 92 ? 39.433 3.596 20.468 1.00 37.41 92 VAL A CA 1
ATOM 683 C C . VAL A 1 92 ? 38.984 2.221 19.912 1.00 37.41 92 VAL A C 1
ATOM 685 O O . VAL A 1 92 ? 37.941 1.687 20.275 1.00 37.41 92 VAL A O 1
ATOM 688 N N . ASN A 1 93 ? 39.808 1.695 18.994 1.00 33.03 93 ASN A N 1
ATOM 689 C CA . ASN A 1 93 ? 39.780 0.394 18.306 1.00 33.03 93 ASN A CA 1
ATOM 690 C C . ASN A 1 93 ? 39.874 -0.833 19.232 1.00 33.03 93 ASN A C 1
ATOM 692 O O . ASN A 1 93 ? 40.609 -0.798 20.216 1.00 33.03 93 ASN A O 1
ATOM 696 N N . THR A 1 94 ? 39.370 -1.987 18.771 1.00 34.72 94 THR A N 1
ATOM 697 C CA . THR A 1 94 ? 40.130 -3.252 18.864 1.00 34.72 94 THR A CA 1
ATOM 698 C C . THR A 1 94 ? 39.736 -4.222 17.742 1.00 34.72 94 THR A C 1
ATOM 700 O O . THR A 1 94 ? 38.559 -4.453 17.474 1.00 34.72 94 THR A O 1
ATOM 703 N N . THR A 1 95 ? 40.765 -4.733 17.073 1.00 32.72 95 THR A N 1
ATOM 704 C CA . THR A 1 95 ? 40.786 -5.752 16.015 1.00 32.72 95 THR A CA 1
ATOM 705 C C . THR A 1 95 ? 41.010 -7.145 16.636 1.00 32.72 95 THR A C 1
ATOM 707 O O . THR A 1 95 ? 41.309 -7.226 17.820 1.00 32.72 95 THR A O 1
ATOM 710 N N . GLU A 1 96 ? 40.968 -8.197 15.804 1.00 33.09 96 GLU A N 1
ATOM 711 C CA . GLU A 1 96 ? 41.160 -9.643 16.086 1.00 33.09 96 GLU A CA 1
ATOM 712 C C . GLU A 1 96 ? 39.872 -10.377 16.497 1.00 33.09 96 GLU A C 1
ATOM 714 O O . GLU A 1 96 ? 39.126 -9.944 17.359 1.00 33.09 96 GLU A O 1
ATOM 719 N N . GLY A 1 97 ? 39.479 -11.512 15.923 1.00 31.03 97 GLY A N 1
ATOM 720 C CA . GLY A 1 97 ? 40.136 -12.449 15.019 1.00 31.03 97 GLY A CA 1
ATOM 721 C C . GLY A 1 97 ? 39.613 -13.842 15.381 1.00 31.03 97 GLY A C 1
ATOM 722 O O . GLY A 1 97 ? 39.876 -14.321 16.479 1.00 31.03 97 GLY A O 1
ATOM 723 N N . ARG A 1 98 ? 38.838 -14.502 14.508 1.00 35.38 98 ARG A N 1
ATOM 724 C CA . ARG A 1 98 ? 38.553 -15.942 14.655 1.00 35.38 98 ARG A CA 1
ATOM 725 C C . ARG A 1 98 ? 38.174 -16.592 13.315 1.00 35.38 98 ARG A C 1
ATOM 727 O O . ARG A 1 98 ? 37.377 -16.009 12.584 1.00 35.38 98 ARG A O 1
ATOM 734 N N . PRO A 1 99 ? 38.736 -17.771 12.984 1.00 44.03 99 PRO A N 1
ATOM 735 C CA . PRO A 1 99 ? 38.654 -18.349 11.649 1.00 44.03 99 PRO A CA 1
ATOM 736 C C . PRO A 1 99 ? 37.326 -19.060 11.373 1.00 44.03 99 PRO A C 1
ATOM 738 O O . PRO A 1 99 ? 36.753 -19.733 12.233 1.00 44.03 99 PRO A O 1
ATOM 741 N N . SER A 1 100 ? 36.900 -18.934 10.119 1.00 31.98 100 SER A N 1
ATOM 742 C CA . SER A 1 100 ? 35.812 -19.672 9.486 1.00 31.98 100 SER A CA 1
ATOM 743 C C . SER A 1 100 ? 36.162 -21.155 9.357 1.00 31.98 100 SER A C 1
ATOM 745 O O . SER A 1 100 ? 37.186 -21.513 8.779 1.00 31.98 100 SER A O 1
ATOM 747 N N . THR A 1 101 ? 35.290 -22.022 9.864 1.00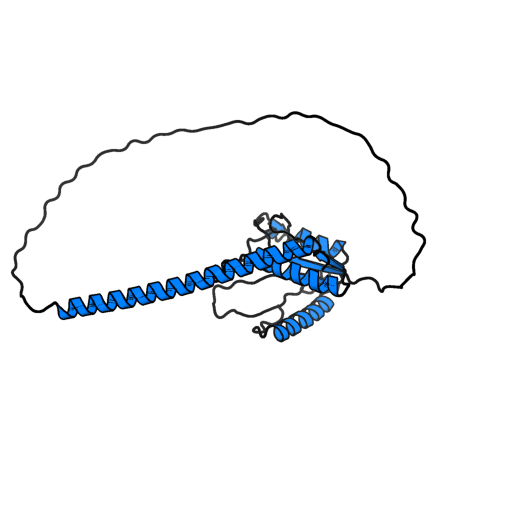 37.31 101 THR A N 1
ATOM 748 C CA . THR A 1 101 ? 35.299 -23.459 9.576 1.00 37.31 101 THR A CA 1
ATOM 749 C C . THR A 1 101 ? 34.389 -23.721 8.381 1.00 37.31 101 THR A C 1
ATOM 751 O O . THR A 1 101 ? 33.177 -23.521 8.429 1.00 37.31 101 THR A O 1
ATOM 754 N N . THR A 1 102 ? 35.000 -24.131 7.274 1.00 32.84 102 THR A N 1
ATOM 755 C CA . THR A 1 102 ? 34.319 -24.557 6.052 1.00 32.84 102 THR A CA 1
ATOM 756 C C . THR A 1 102 ? 33.749 -25.956 6.271 1.00 32.84 102 THR A C 1
ATOM 758 O O . THR A 1 102 ? 34.492 -26.935 6.290 1.00 32.84 102 THR A O 1
ATOM 761 N N . HIS A 1 103 ? 32.431 -26.061 6.438 1.00 44.47 103 HIS A N 1
ATOM 762 C CA . HIS A 1 103 ? 31.729 -27.339 6.367 1.00 44.47 103 HIS A CA 1
ATOM 763 C C . HIS A 1 103 ? 31.320 -27.622 4.920 1.00 44.47 103 HIS A C 1
ATOM 765 O O . HIS A 1 103 ? 30.429 -26.987 4.361 1.00 44.47 103 HIS A O 1
ATOM 771 N N . THR A 1 104 ? 32.009 -28.597 4.332 1.00 40.16 104 THR A N 1
ATOM 772 C CA . THR A 1 104 ? 31.670 -29.290 3.090 1.00 40.16 104 THR A CA 1
ATOM 773 C C . THR A 1 104 ? 30.248 -29.853 3.159 1.00 40.16 104 THR A C 1
ATOM 775 O O . THR A 1 104 ? 29.976 -30.740 3.967 1.00 40.16 104 THR A O 1
ATOM 778 N N . ALA A 1 105 ? 29.356 -29.379 2.288 1.00 41.69 105 ALA A N 1
ATOM 779 C CA . ALA A 1 105 ? 28.072 -30.016 2.008 1.00 41.69 105 ALA A CA 1
ATOM 780 C C . ALA A 1 105 ? 28.101 -30.586 0.582 1.00 41.69 105 ALA A C 1
ATOM 782 O O . ALA A 1 105 ? 28.294 -29.852 -0.386 1.00 41.69 105 ALA A O 1
ATOM 783 N N . ASN A 1 106 ? 27.940 -31.906 0.476 1.00 39.31 106 ASN A N 1
ATOM 784 C CA . ASN A 1 106 ? 27.752 -32.625 -0.784 1.00 39.31 106 ASN A CA 1
ATOM 785 C C . ASN A 1 106 ? 26.287 -32.475 -1.264 1.00 39.31 106 ASN A C 1
ATOM 787 O O . ASN A 1 106 ? 25.402 -32.187 -0.452 1.00 39.31 106 ASN A O 1
ATOM 791 N N . PRO A 1 107 ? 26.014 -32.638 -2.571 1.00 53.47 107 PRO A N 1
ATOM 792 C CA . PRO A 1 107 ? 24.871 -32.041 -3.245 1.00 53.47 107 PRO A CA 1
ATOM 793 C C . PRO A 1 107 ? 23.597 -32.852 -3.021 1.00 53.47 107 PRO A C 1
ATOM 795 O O . PRO A 1 107 ? 23.598 -34.077 -3.103 1.00 53.47 107 PRO A O 1
ATOM 798 N N . SER A 1 108 ? 22.486 -32.161 -2.776 1.00 39.59 108 SER A N 1
ATOM 799 C CA . SER A 1 108 ? 21.159 -32.772 -2.733 1.00 39.59 108 SER A CA 1
ATOM 800 C C . SER A 1 108 ? 20.256 -32.100 -3.761 1.00 39.59 108 SER A C 1
ATOM 802 O O . SER A 1 108 ? 19.824 -30.967 -3.582 1.00 39.59 108 SER A O 1
ATOM 804 N N . THR A 1 109 ? 20.012 -32.853 -4.833 1.00 38.97 109 THR A N 1
ATOM 805 C CA . THR A 1 109 ? 18.763 -32.902 -5.601 1.00 38.97 109 THR A CA 1
ATOM 806 C C . THR A 1 109 ? 18.310 -31.604 -6.270 1.00 38.97 109 THR A C 1
ATOM 808 O O . THR A 1 109 ? 17.609 -30.776 -5.694 1.00 38.97 109 THR A O 1
ATOM 811 N N . THR A 1 110 ? 18.625 -31.490 -7.562 1.00 44.25 110 THR A N 1
ATOM 812 C CA . THR A 1 110 ? 18.022 -30.536 -8.498 1.00 44.25 110 THR A CA 1
ATOM 813 C C . THR A 1 110 ? 16.528 -30.834 -8.662 1.00 44.25 110 THR A C 1
ATOM 815 O O . THR A 1 110 ? 16.103 -31.487 -9.611 1.00 44.25 110 THR A O 1
ATOM 818 N N . ALA A 1 111 ? 15.709 -30.343 -7.735 1.00 53.28 111 ALA A N 1
ATOM 819 C CA . ALA A 1 111 ? 14.335 -30.001 -8.056 1.00 53.28 111 ALA A CA 1
ATOM 820 C C . ALA A 1 111 ? 14.408 -28.750 -8.936 1.00 53.28 111 ALA A C 1
ATOM 822 O O . ALA A 1 111 ? 14.801 -27.679 -8.475 1.00 53.28 111 ALA A O 1
ATOM 823 N N . SER A 1 112 ? 14.105 -28.902 -10.223 1.00 50.09 112 SER A N 1
ATOM 824 C CA . SER A 1 112 ? 13.909 -27.771 -11.126 1.00 50.09 112 SER A CA 1
ATOM 825 C C . SER A 1 112 ? 12.678 -27.003 -10.638 1.00 50.09 112 SER A C 1
ATOM 827 O O . SER A 1 112 ? 11.547 -27.335 -10.988 1.00 50.09 112 SER A O 1
ATOM 829 N N . SER A 1 113 ? 12.877 -26.040 -9.736 1.00 65.44 113 SER A N 1
ATOM 830 C CA . SER A 1 113 ? 11.824 -25.106 -9.366 1.00 65.44 113 SER A CA 1
ATOM 831 C C . SER A 1 113 ? 11.696 -24.091 -10.494 1.00 65.44 113 SER A C 1
ATOM 833 O O . SER A 1 113 ? 12.681 -23.494 -10.937 1.00 65.44 113 SER A O 1
ATOM 835 N N . ALA A 1 114 ? 10.472 -23.910 -10.991 1.00 64.62 114 ALA A N 1
ATOM 836 C CA . ALA A 1 114 ? 10.157 -22.758 -11.821 1.00 64.62 114 ALA A CA 1
ATOM 837 C C . ALA A 1 114 ? 10.663 -21.482 -11.116 1.00 64.62 114 ALA A C 1
ATOM 839 O O . ALA A 1 114 ? 10.625 -21.422 -9.880 1.00 64.62 114 ALA A O 1
ATOM 840 N N . PRO A 1 115 ? 11.155 -20.476 -11.862 1.00 71.81 115 PRO A N 1
ATOM 841 C CA . PRO A 1 115 ? 11.678 -19.262 -11.253 1.00 71.81 115 PRO A CA 1
ATOM 842 C C . PRO A 1 115 ? 10.616 -18.653 -10.334 1.00 71.81 115 PRO A C 1
ATOM 844 O O . PRO A 1 115 ? 9.471 -18.447 -10.744 1.00 71.81 115 PRO A O 1
ATOM 847 N N . LEU A 1 116 ? 10.999 -18.410 -9.078 1.00 80.88 116 LEU A N 1
ATOM 848 C CA . LEU A 1 116 ? 10.093 -17.878 -8.065 1.00 80.88 116 LEU A CA 1
ATOM 849 C C . LEU A 1 116 ? 9.539 -16.534 -8.533 1.00 80.88 116 LEU A C 1
ATOM 851 O O . LEU A 1 116 ? 10.307 -15.620 -8.843 1.00 80.88 116 LEU A O 1
ATOM 855 N N . LYS A 1 117 ? 8.210 -16.411 -8.530 1.00 94.00 117 LYS A N 1
ATOM 856 C CA . LYS A 1 117 ? 7.538 -15.138 -8.784 1.00 94.00 117 LYS A CA 1
ATOM 857 C C . LYS A 1 117 ? 7.937 -14.116 -7.729 1.00 94.00 117 LYS A C 1
ATOM 859 O O . LYS A 1 117 ? 8.004 -14.431 -6.539 1.00 94.00 117 LYS A O 1
ATOM 864 N N . VAL A 1 118 ? 8.210 -12.900 -8.183 1.00 97.94 118 VAL A N 1
ATOM 865 C CA . VAL A 1 118 ? 8.685 -11.789 -7.366 1.00 97.94 118 VAL A CA 1
ATOM 866 C C . VAL A 1 118 ? 7.556 -10.791 -7.192 1.00 97.94 118 VAL A C 1
ATOM 868 O O . VAL A 1 118 ? 7.148 -10.137 -8.149 1.00 97.94 118 VAL A O 1
ATOM 871 N N . VAL A 1 119 ? 7.084 -10.628 -5.960 1.00 98.62 119 VAL A N 1
ATOM 872 C CA . VAL A 1 119 ? 6.086 -9.610 -5.623 1.00 98.62 119 VAL A CA 1
ATOM 873 C C . VAL A 1 119 ? 6.728 -8.562 -4.732 1.00 98.62 119 VAL A C 1
ATOM 875 O O . VAL A 1 119 ? 7.287 -8.876 -3.681 1.00 98.62 119 VAL A O 1
ATOM 878 N N . VAL A 1 120 ? 6.631 -7.301 -5.137 1.00 98.88 120 VAL A N 1
ATOM 879 C CA . VAL A 1 120 ? 7.031 -6.173 -4.297 1.00 98.88 120 VAL A CA 1
ATOM 880 C C . VAL A 1 120 ? 5.782 -5.587 -3.658 1.00 98.88 120 VAL A C 1
ATOM 882 O O . VAL A 1 120 ? 4.806 -5.291 -4.344 1.00 98.88 120 VAL A O 1
ATOM 885 N N . ILE A 1 121 ? 5.806 -5.415 -2.341 1.00 98.88 121 ILE A N 1
ATOM 886 C CA . ILE A 1 121 ? 4.714 -4.819 -1.573 1.00 98.88 121 ILE A CA 1
ATOM 887 C C . ILE A 1 121 ? 5.195 -3.482 -1.015 1.00 98.88 121 ILE A C 1
ATOM 889 O O . ILE A 1 121 ? 6.190 -3.415 -0.290 1.00 98.88 121 ILE A O 1
ATOM 893 N N . ASP A 1 122 ? 4.451 -2.422 -1.319 1.00 98.88 122 ASP A N 1
ATOM 894 C CA . ASP A 1 122 ? 4.649 -1.084 -0.777 1.00 98.88 122 ASP A CA 1
ATOM 895 C C . ASP A 1 122 ? 3.525 -0.703 0.180 1.00 98.88 122 ASP A C 1
ATOM 897 O O . ASP A 1 122 ? 2.452 -0.269 -0.251 1.00 98.88 122 ASP A O 1
ATOM 901 N N . PRO A 1 123 ? 3.753 -0.807 1.497 1.00 98.62 123 PRO A N 1
ATOM 902 C CA . PRO A 1 123 ? 2.914 -0.125 2.458 1.00 98.62 123 PRO A CA 1
ATOM 903 C C . PRO A 1 123 ? 3.066 1.391 2.289 1.00 98.62 123 PRO A C 1
ATOM 905 O O . PRO A 1 123 ? 4.088 1.971 2.678 1.00 98.62 123 PRO A O 1
ATOM 908 N N . GLY A 1 124 ? 2.043 2.044 1.736 1.00 98.19 124 GLY A N 1
ATOM 909 C CA . GLY A 1 124 ? 2.049 3.480 1.480 1.00 98.19 124 GLY A CA 1
ATOM 910 C C . GLY A 1 124 ? 2.345 4.304 2.735 1.00 98.19 124 GLY A C 1
ATOM 911 O O . GLY A 1 124 ? 2.090 3.858 3.863 1.00 98.19 124 GLY A O 1
ATOM 912 N N . HIS A 1 125 ? 2.869 5.515 2.531 1.00 98.19 125 HIS A N 1
ATOM 913 C CA . HIS A 1 125 ? 3.284 6.459 3.580 1.00 98.19 125 HIS A CA 1
ATOM 914 C C . HIS A 1 125 ? 4.391 5.923 4.506 1.00 98.19 125 HIS A C 1
ATOM 916 O O . HIS A 1 125 ? 5.011 4.890 4.238 1.00 98.19 125 HIS A O 1
ATOM 922 N N . GLN A 1 126 ? 4.685 6.672 5.569 1.00 97.81 126 GLN A N 1
ATOM 923 C CA . GLN A 1 126 ? 5.638 6.352 6.639 1.00 97.81 126 GLN A CA 1
ATOM 924 C C . GLN A 1 126 ? 5.291 7.179 7.897 1.00 97.81 126 GLN A C 1
ATOM 926 O O . GLN A 1 126 ? 4.302 7.913 7.877 1.00 97.81 126 GLN A O 1
ATOM 931 N N . ALA A 1 127 ? 6.059 7.060 8.987 1.00 96.44 127 ALA A N 1
ATOM 932 C CA . ALA A 1 127 ? 5.787 7.779 10.240 1.00 96.44 127 ALA A CA 1
ATOM 933 C C . ALA A 1 127 ? 5.794 9.304 10.075 1.00 96.44 127 ALA A C 1
ATOM 935 O O . ALA A 1 127 ? 4.916 9.994 10.590 1.00 96.44 127 ALA A O 1
ATOM 936 N N . ARG A 1 128 ? 6.806 9.824 9.370 1.00 97.62 128 ARG A N 1
ATOM 937 C CA . ARG A 1 128 ? 7.005 11.259 9.153 1.00 97.62 128 ARG A CA 1
ATOM 938 C C . ARG A 1 128 ? 6.887 11.594 7.668 1.00 97.62 128 ARG A C 1
ATOM 940 O O . ARG A 1 128 ? 7.537 10.927 6.864 1.00 97.62 128 ARG A O 1
ATOM 947 N N . PRO A 1 129 ? 6.097 12.608 7.282 1.00 97.06 129 PRO A N 1
ATOM 948 C CA . PRO A 1 129 ? 6.059 13.043 5.896 1.00 97.06 129 PRO A CA 1
ATOM 949 C C . PRO A 1 129 ? 7.415 13.615 5.475 1.00 97.06 129 PRO A C 1
ATOM 951 O O . PRO A 1 129 ? 8.149 14.169 6.293 1.00 97.06 129 PRO A O 1
ATOM 954 N N . ASN A 1 130 ? 7.695 13.529 4.181 1.00 98.00 130 ASN A N 1
ATOM 955 C CA . ASN A 1 130 ? 8.793 14.229 3.535 1.00 98.00 130 ASN A CA 1
ATOM 956 C C . ASN A 1 130 ? 8.186 15.086 2.421 1.00 98.00 130 ASN A C 1
ATOM 958 O O . ASN A 1 130 ? 7.773 14.577 1.377 1.00 98.00 130 ASN A O 1
ATOM 962 N N . LEU A 1 131 ? 8.038 16.383 2.693 1.00 98.25 131 LEU A N 1
ATOM 963 C CA . LEU A 1 131 ? 7.317 17.306 1.815 1.00 98.25 131 LEU A CA 1
ATOM 964 C C . LEU A 1 131 ? 8.208 17.956 0.756 1.00 98.25 131 LEU A C 1
ATOM 966 O O . LEU A 1 131 ? 7.697 18.730 -0.055 1.00 98.25 131 LEU A O 1
ATOM 970 N N . ASP A 1 132 ? 9.499 17.620 0.725 1.00 98.12 132 ASP A N 1
ATOM 971 C CA . ASP A 1 132 ? 10.377 18.057 -0.351 1.00 98.12 132 ASP A CA 1
ATOM 972 C C . ASP A 1 132 ? 9.793 17.633 -1.707 1.00 98.12 132 ASP A C 1
ATOM 974 O O . ASP A 1 132 ? 9.250 16.527 -1.831 1.00 98.12 132 ASP A O 1
ATOM 978 N N . PRO A 1 133 ? 9.918 18.470 -2.747 1.00 97.88 133 PRO A N 1
ATOM 979 C CA . PRO A 1 133 ? 9.445 18.114 -4.071 1.00 97.88 133 PRO A CA 1
ATOM 980 C C . PRO A 1 133 ? 10.326 17.030 -4.717 1.00 97.88 133 PRO A C 1
ATOM 982 O O . PRO A 1 133 ? 11.554 17.100 -4.694 1.00 97.88 133 PRO A O 1
ATOM 985 N N . GLU A 1 134 ? 9.692 16.062 -5.373 1.00 97.44 134 GLU A N 1
ATOM 986 C CA . GLU A 1 134 ? 10.290 15.135 -6.339 1.00 97.44 134 GLU A CA 1
ATOM 987 C C . GLU A 1 134 ? 9.481 15.143 -7.651 1.00 97.44 134 GLU A C 1
ATOM 989 O O . GLU A 1 134 ? 8.268 15.384 -7.620 1.00 97.44 134 GLU A O 1
ATOM 994 N N . PRO A 1 135 ? 10.097 14.890 -8.819 1.00 96.81 135 PRO A N 1
ATOM 995 C CA . PRO A 1 135 ? 9.367 14.738 -10.077 1.00 96.81 135 PRO A CA 1
ATOM 996 C C . PRO A 1 135 ? 8.275 13.661 -9.991 1.00 96.81 135 PRO A C 1
ATOM 998 O O . PRO A 1 135 ? 8.475 12.605 -9.394 1.00 96.81 135 PRO A O 1
ATOM 1001 N N . ILE A 1 136 ? 7.122 13.888 -10.632 1.00 93.75 136 ILE A N 1
ATOM 1002 C CA . ILE A 1 136 ? 6.035 12.883 -10.667 1.00 93.75 136 ILE A CA 1
ATOM 1003 C C . ILE A 1 136 ? 6.394 11.621 -11.473 1.00 93.75 136 ILE A C 1
ATOM 1005 O O . ILE A 1 136 ? 5.719 10.604 -11.344 1.00 93.75 136 ILE A O 1
ATOM 1009 N N . GLY A 1 137 ? 7.446 11.700 -12.283 1.00 92.56 137 GLY A N 1
ATOM 1010 C CA . GLY A 1 137 ? 8.035 10.629 -13.077 1.00 92.56 137 GLY A CA 1
ATOM 1011 C C . GLY A 1 137 ? 9.357 11.119 -13.678 1.00 92.56 137 GLY A C 1
ATOM 1012 O O . GLY A 1 137 ? 9.624 12.330 -13.633 1.00 92.56 137 GLY A O 1
ATOM 1013 N N . PRO A 1 138 ? 10.212 10.230 -14.207 1.00 90.69 138 PRO A N 1
ATOM 1014 C CA . PRO A 1 138 ? 11.502 10.661 -14.731 1.00 90.69 138 PRO A CA 1
ATOM 1015 C C . PRO A 1 138 ? 11.324 11.671 -15.884 1.00 90.69 138 PRO A C 1
ATOM 1017 O O . PRO A 1 138 ? 10.338 11.652 -16.613 1.00 90.69 138 PRO A O 1
ATOM 1020 N N . GLY A 1 139 ? 12.209 12.665 -15.968 1.00 89.31 139 GLY A N 1
ATOM 1021 C CA . GLY A 1 139 ? 12.103 13.760 -16.948 1.00 89.31 139 GLY A CA 1
ATOM 1022 C C . GLY A 1 139 ? 10.945 14.758 -16.748 1.00 89.31 139 GLY A C 1
ATOM 1023 O O . GLY A 1 139 ? 10.870 15.751 -17.471 1.00 89.31 139 GLY A O 1
ATOM 1024 N N . SER A 1 140 ? 10.048 14.560 -15.776 1.00 93.44 140 SER A N 1
ATOM 1025 C CA . SER A 1 140 ? 8.934 15.486 -15.541 1.00 93.44 140 SER A CA 1
ATOM 1026 C C . SER A 1 140 ? 9.386 16.807 -14.907 1.00 93.44 140 SER A C 1
ATOM 1028 O O . SER A 1 140 ? 10.071 16.822 -13.888 1.00 93.44 140 SER A O 1
ATOM 1030 N N . ARG A 1 141 ? 8.881 17.930 -15.438 1.00 95.19 141 ARG A N 1
ATOM 1031 C CA . ARG A 1 141 ? 8.978 19.266 -14.807 1.00 95.19 141 ARG A CA 1
ATOM 1032 C C . ARG A 1 141 ? 7.959 19.484 -13.685 1.00 95.19 141 ARG A C 1
ATOM 1034 O O . ARG A 1 141 ? 8.114 20.392 -12.877 1.00 95.19 141 ARG A O 1
ATOM 1041 N N . ARG A 1 142 ? 6.895 18.677 -13.648 1.00 97.00 142 ARG A N 1
ATOM 1042 C CA . ARG A 1 142 ? 5.911 18.681 -12.558 1.00 97.00 142 ARG A CA 1
ATOM 1043 C C . ARG A 1 142 ? 6.447 17.858 -11.398 1.00 97.00 142 ARG A C 1
ATOM 1045 O O . ARG A 1 142 ? 6.912 16.733 -11.612 1.00 97.00 142 ARG A O 1
ATOM 1052 N N . THR A 1 143 ? 6.313 18.395 -10.194 1.00 97.69 143 THR A N 1
ATOM 1053 C CA . THR A 1 143 ? 6.739 17.753 -8.952 1.00 97.69 143 THR A CA 1
ATOM 1054 C C . THR A 1 143 ? 5.555 17.469 -8.030 1.00 97.69 143 THR A C 1
ATOM 1056 O O . THR A 1 143 ? 4.451 17.984 -8.217 1.00 97.69 143 THR A O 1
ATOM 1059 N N . LYS A 1 144 ? 5.794 16.610 -7.043 1.00 97.25 144 LYS A N 1
ATOM 1060 C CA . LYS A 1 144 ? 4.919 16.314 -5.907 1.00 97.25 144 LYS A CA 1
ATOM 1061 C C . LYS A 1 144 ? 5.775 16.128 -4.654 1.00 97.25 144 LYS A C 1
ATOM 1063 O O . LYS A 1 144 ? 6.981 15.962 -4.771 1.00 97.25 144 LYS A O 1
ATOM 1068 N N . ALA A 1 145 ? 5.165 16.105 -3.473 1.00 97.94 145 ALA A N 1
ATOM 1069 C CA . ALA A 1 145 ? 5.880 15.746 -2.248 1.00 97.94 145 ALA A CA 1
ATOM 1070 C C . ALA A 1 145 ? 6.462 14.321 -2.332 1.00 97.94 145 ALA A C 1
ATOM 1072 O O . ALA A 1 145 ? 5.775 13.405 -2.802 1.00 97.94 145 ALA A O 1
ATOM 1073 N N . LYS A 1 146 ? 7.680 14.128 -1.810 1.00 98.12 146 LYS A N 1
ATOM 1074 C CA . LYS A 1 146 ? 8.331 12.812 -1.702 1.00 98.12 146 LYS A CA 1
ATOM 1075 C C . LYS A 1 146 ? 7.469 11.800 -0.958 1.00 98.12 146 LYS A C 1
ATOM 1077 O O . LYS A 1 146 ? 7.333 10.662 -1.399 1.00 98.12 146 LYS A O 1
ATOM 1082 N N . VAL A 1 147 ? 6.861 12.211 0.153 1.00 97.38 147 VAL A N 1
ATOM 1083 C CA . VAL A 1 147 ? 5.939 11.403 0.957 1.00 97.38 147 VAL A CA 1
ATOM 1084 C C . VAL A 1 147 ? 4.941 12.324 1.662 1.00 97.38 147 VAL A C 1
ATOM 1086 O O . VAL A 1 147 ? 5.315 13.105 2.536 1.00 97.38 147 VAL A O 1
ATOM 1089 N N . SER A 1 148 ? 3.653 12.228 1.325 1.00 96.50 148 SER A N 1
ATOM 1090 C CA . SER A 1 148 ? 2.598 12.925 2.076 1.00 96.50 148 SER A CA 1
ATOM 1091 C C . SER A 1 148 ? 2.311 12.236 3.416 1.00 96.50 148 SER A C 1
ATOM 1093 O O . SER A 1 148 ? 2.649 11.066 3.617 1.00 96.50 148 SER A O 1
ATOM 1095 N N . SER A 1 149 ? 1.646 12.941 4.335 1.00 93.88 149 SER A N 1
ATOM 1096 C CA . SER A 1 149 ? 1.295 12.416 5.665 1.00 93.88 149 SER A CA 1
ATOM 1097 C C . SER A 1 149 ? 0.310 11.242 5.635 1.00 93.88 149 SER A C 1
ATOM 1099 O O . SER A 1 149 ? 0.232 10.493 6.605 1.00 93.88 149 SER A O 1
ATOM 1101 N N . GLY A 1 150 ? -0.447 11.091 4.544 1.00 95.81 150 GLY A N 1
ATOM 1102 C CA . GLY A 1 150 ? -1.604 10.196 4.487 1.00 95.81 150 GLY A CA 1
ATOM 1103 C C . GLY A 1 150 ? -2.771 10.708 5.330 1.00 95.81 150 GLY A C 1
ATOM 1104 O O . GLY A 1 150 ? -2.754 11.847 5.813 1.00 95.81 150 GLY A O 1
ATOM 1105 N N . THR A 1 151 ? -3.786 9.863 5.495 1.00 96.62 151 THR A N 1
ATOM 1106 C CA . THR A 1 151 ? -4.969 10.138 6.323 1.00 96.62 151 THR A CA 1
ATOM 1107 C C . THR A 1 151 ? -4.941 9.384 7.661 1.00 96.62 151 THR A C 1
ATOM 1109 O O . THR A 1 151 ? -3.970 8.723 8.036 1.00 96.62 151 THR A O 1
ATOM 1112 N N . SER A 1 152 ? -6.008 9.504 8.445 1.00 95.44 152 SER A N 1
ATOM 1113 C CA . SER A 1 152 ? -6.228 8.728 9.663 1.00 95.44 152 SER A CA 1
ATOM 1114 C C . SER A 1 152 ? -7.699 8.374 9.801 1.00 95.44 152 SER A C 1
ATOM 1116 O O . SER A 1 152 ? -8.583 9.175 9.504 1.00 95.44 152 SER A O 1
ATOM 1118 N N . GLY A 1 153 ? -7.983 7.173 10.303 1.00 92.44 153 GLY A N 1
ATOM 1119 C CA . GLY A 1 153 ? -9.364 6.760 10.519 1.00 92.44 153 GLY A CA 1
ATOM 1120 C C . GLY A 1 153 ? -10.059 7.665 11.540 1.00 92.44 153 GLY A C 1
ATOM 1121 O O . GLY A 1 153 ? -9.684 7.665 12.709 1.00 92.44 153 GLY A O 1
ATOM 1122 N N . VAL A 1 154 ? -11.129 8.360 11.144 1.00 89.44 154 VAL A N 1
ATOM 1123 C CA . VAL A 1 154 ? -11.888 9.284 12.020 1.00 89.44 154 VAL A CA 1
ATOM 1124 C C . VAL A 1 154 ? -12.413 8.618 13.299 1.00 89.44 154 VAL A C 1
ATOM 1126 O O . VAL A 1 154 ? -12.595 9.251 14.338 1.00 89.44 154 VAL A O 1
ATOM 1129 N N . VAL A 1 155 ? -12.645 7.302 13.241 1.00 85.31 155 VAL A N 1
ATOM 1130 C CA . VAL A 1 155 ? -13.088 6.504 14.390 1.00 85.31 155 VAL A CA 1
ATOM 1131 C C . VAL A 1 155 ? -11.940 5.890 15.171 1.00 85.31 155 VAL A C 1
ATOM 1133 O O . VAL A 1 155 ? -11.915 5.925 16.403 1.00 85.31 155 VAL A O 1
ATOM 1136 N N . THR A 1 156 ? -11.019 5.259 14.454 1.00 87.81 156 THR A N 1
ATOM 1137 C CA . THR A 1 156 ? -9.963 4.441 15.050 1.00 87.81 156 THR A CA 1
ATOM 1138 C C . THR A 1 156 ? -8.771 5.276 15.501 1.00 87.81 156 THR A C 1
ATOM 1140 O O . THR A 1 156 ? -8.010 4.819 16.353 1.00 87.81 156 THR A O 1
ATOM 1143 N N . GLY A 1 157 ? -8.598 6.474 14.941 1.00 90.81 157 GLY A N 1
ATOM 1144 C CA . GLY A 1 157 ? -7.392 7.286 15.059 1.00 90.81 157 GLY A CA 1
ATOM 1145 C C . GLY A 1 157 ? -6.132 6.549 14.606 1.00 90.81 157 GLY A C 1
ATOM 1146 O O . GLY A 1 157 ? -5.052 6.892 15.069 1.00 90.81 157 GLY A O 1
ATOM 1147 N N . ILE A 1 158 ? -6.274 5.482 13.811 1.00 93.69 158 ILE A N 1
ATOM 1148 C CA . ILE A 1 158 ? -5.141 4.727 13.274 1.00 93.69 158 ILE A CA 1
ATOM 1149 C C . ILE A 1 158 ? -4.653 5.487 12.037 1.00 93.69 158 ILE A C 1
ATOM 1151 O O . ILE A 1 158 ? -5.473 5.695 11.133 1.00 93.69 158 ILE A O 1
ATOM 1155 N N . PRO A 1 159 ? -3.371 5.893 11.992 1.00 96.12 159 PRO A N 1
ATOM 1156 C CA . PRO A 1 159 ? -2.770 6.469 10.799 1.00 96.12 159 PRO A CA 1
ATOM 1157 C C . PRO A 1 159 ? -2.828 5.498 9.625 1.00 96.12 159 PRO A C 1
ATOM 1159 O O . PRO A 1 159 ? -2.632 4.291 9.793 1.00 96.12 159 PRO A O 1
ATOM 1162 N N . GLU A 1 160 ? -3.051 6.027 8.428 1.00 98.00 160 GLU A N 1
ATOM 1163 C CA . GLU A 1 160 ? -3.022 5.253 7.189 1.00 98.00 160 GLU A CA 1
ATOM 1164 C C . GLU A 1 160 ? -1.699 4.480 7.046 1.00 98.00 160 GLU A C 1
ATOM 1166 O O . GLU A 1 160 ? -1.708 3.289 6.744 1.00 98.00 160 GLU A O 1
ATOM 1171 N N . SER A 1 161 ? -0.563 5.107 7.366 1.00 97.75 161 SER A N 1
ATOM 1172 C CA . SER A 1 161 ? 0.762 4.475 7.323 1.00 97.75 161 SER A CA 1
ATOM 1173 C C . SER A 1 161 ? 0.883 3.240 8.227 1.00 97.75 161 SER A C 1
ATOM 1175 O O . SER A 1 161 ? 1.531 2.256 7.846 1.00 97.75 161 SER A O 1
ATOM 1177 N N . GLU A 1 162 ? 0.269 3.251 9.414 1.00 97.00 162 GLU A N 1
ATOM 1178 C CA . GLU A 1 162 ? 0.226 2.104 10.330 1.00 97.00 162 GLU A CA 1
ATOM 1179 C C . GLU A 1 162 ? -0.674 0.991 9.782 1.00 97.00 162 GLU A C 1
ATOM 1181 O O . GLU A 1 162 ? -0.286 -0.181 9.801 1.00 97.00 162 GLU A O 1
ATOM 1186 N N . LEU A 1 163 ? -1.851 1.355 9.263 1.00 96.75 163 LEU A N 1
ATOM 1187 C CA . LEU A 1 163 ? -2.794 0.406 8.674 1.00 96.75 163 LEU A CA 1
ATOM 1188 C C . LEU A 1 163 ? -2.189 -0.295 7.451 1.00 96.75 163 LEU A C 1
ATOM 1190 O O . LEU A 1 163 ? -2.195 -1.525 7.391 1.00 96.75 163 LEU A O 1
ATOM 1194 N N . ASN A 1 164 ? -1.611 0.472 6.526 1.00 98.50 164 ASN A N 1
ATOM 1195 C CA . ASN A 1 164 ? -0.971 -0.050 5.322 1.00 98.50 164 ASN A CA 1
ATOM 1196 C C . ASN A 1 164 ? 0.167 -1.008 5.675 1.00 98.50 164 ASN A C 1
ATOM 1198 O O . ASN A 1 164 ? 0.283 -2.066 5.061 1.00 98.50 164 ASN A O 1
ATOM 1202 N N . LEU A 1 165 ? 0.985 -0.678 6.687 1.00 98.19 165 LEU A N 1
ATOM 1203 C CA . LEU A 1 165 ? 2.067 -1.560 7.133 1.00 98.19 165 LEU A CA 1
ATOM 1204 C C . LEU A 1 165 ? 1.524 -2.876 7.681 1.00 98.19 165 LEU A C 1
ATOM 1206 O O . LEU A 1 165 ? 2.007 -3.939 7.306 1.00 98.19 165 LEU A O 1
ATOM 1210 N N . ALA A 1 166 ? 0.500 -2.823 8.530 1.00 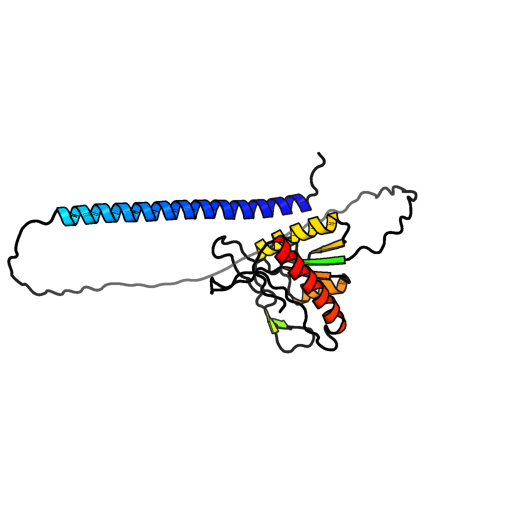96.94 166 ALA A N 1
ATOM 1211 C CA . ALA A 1 166 ? -0.093 -4.031 9.087 1.00 96.94 166 ALA A CA 1
ATOM 1212 C C . ALA A 1 166 ? -0.708 -4.935 8.004 1.00 96.94 166 ALA A C 1
ATOM 1214 O O . ALA A 1 166 ? -0.557 -6.154 8.077 1.00 96.94 166 ALA A O 1
ATOM 1215 N N . ILE A 1 167 ? -1.373 -4.359 6.995 1.00 97.56 167 ILE A N 1
ATOM 1216 C CA . ILE A 1 167 ? -1.905 -5.117 5.851 1.00 97.56 167 ILE A CA 1
ATOM 1217 C C . ILE A 1 167 ? -0.757 -5.686 5.010 1.00 97.56 167 ILE A C 1
ATOM 1219 O O . ILE A 1 167 ? -0.768 -6.874 4.702 1.00 97.56 167 ILE A O 1
ATOM 1223 N N . GLY A 1 168 ? 0.256 -4.879 4.687 1.00 98.38 168 GLY A N 1
ATOM 1224 C CA . GLY A 1 168 ? 1.390 -5.305 3.868 1.00 98.38 168 GLY A CA 1
ATOM 1225 C C . GLY A 1 168 ? 2.198 -6.437 4.498 1.00 98.38 168 GLY A C 1
ATOM 1226 O O . GLY A 1 168 ? 2.550 -7.386 3.808 1.00 98.38 168 GLY A O 1
ATOM 1227 N N . LEU A 1 169 ? 2.425 -6.400 5.814 1.00 97.56 169 LEU A N 1
ATOM 1228 C CA . LEU A 1 169 ? 3.099 -7.490 6.526 1.00 97.56 169 LEU A CA 1
ATOM 1229 C C . LEU A 1 169 ? 2.270 -8.784 6.517 1.00 97.56 169 LEU A C 1
ATOM 1231 O O . LEU A 1 169 ? 2.828 -9.859 6.329 1.00 97.56 169 LEU A O 1
ATOM 1235 N N . LYS A 1 170 ? 0.939 -8.690 6.656 1.00 96.75 170 LYS A N 1
ATOM 1236 C CA . LYS A 1 170 ? 0.049 -9.856 6.518 1.00 96.75 170 LYS A CA 1
ATOM 1237 C C . LYS A 1 170 ? 0.074 -10.431 5.104 1.00 96.75 170 LYS A C 1
ATOM 1239 O O . LYS A 1 170 ? 0.089 -11.647 4.952 1.00 96.75 170 LYS A O 1
ATOM 1244 N N . LEU A 1 171 ? 0.065 -9.565 4.091 1.00 97.19 171 LEU A N 1
ATOM 1245 C CA . LEU A 1 171 ? 0.133 -9.978 2.692 1.00 97.19 171 LEU A CA 1
ATOM 1246 C C . LEU A 1 171 ? 1.477 -10.641 2.378 1.00 97.19 171 LEU A C 1
ATOM 1248 O O . LEU A 1 171 ? 1.489 -11.675 1.720 1.00 97.19 171 LEU A O 1
ATOM 1252 N N . ARG A 1 172 ? 2.587 -10.097 2.897 1.00 97.19 172 ARG A N 1
ATOM 1253 C CA . ARG A 1 172 ? 3.909 -10.729 2.814 1.00 97.19 172 ARG A CA 1
ATOM 1254 C C . ARG A 1 172 ? 3.867 -12.142 3.369 1.00 97.19 172 ARG A C 1
ATOM 1256 O O . ARG A 1 172 ? 4.223 -13.061 2.650 1.00 97.19 172 ARG A O 1
ATOM 1263 N N . ASP A 1 173 ? 3.435 -12.304 4.619 1.00 94.81 173 ASP A N 1
ATOM 1264 C CA . ASP A 1 173 ? 3.460 -13.610 5.285 1.00 94.81 173 ASP A CA 1
ATOM 1265 C C . ASP A 1 173 ? 2.586 -14.632 4.537 1.00 94.81 173 ASP A C 1
ATOM 1267 O O . ASP A 1 173 ? 2.984 -15.783 4.381 1.00 94.81 173 ASP A O 1
ATOM 1271 N N . ALA A 1 174 ? 1.428 -14.204 4.019 1.00 94.94 174 ALA A N 1
ATOM 1272 C CA . ALA A 1 174 ? 0.557 -15.056 3.212 1.00 94.94 174 ALA A CA 1
ATOM 1273 C C . ALA A 1 174 ? 1.205 -15.468 1.879 1.00 94.94 174 ALA A C 1
ATOM 1275 O O . ALA A 1 174 ? 1.155 -16.636 1.518 1.00 94.94 174 ALA A O 1
ATOM 1276 N N . LEU A 1 175 ? 1.839 -14.539 1.158 1.00 95.44 175 LEU A N 1
ATOM 1277 C CA . LEU A 1 175 ? 2.493 -14.833 -0.121 1.00 95.44 175 LEU A CA 1
ATOM 1278 C C . LEU A 1 175 ? 3.777 -15.661 0.051 1.00 95.44 175 LEU A C 1
ATOM 1280 O O . LEU A 1 175 ? 4.009 -16.589 -0.720 1.00 95.44 175 LEU A O 1
ATOM 1284 N N . GLU A 1 176 ? 4.591 -15.367 1.070 1.00 94.81 176 GLU A N 1
ATOM 1285 C CA . GLU A 1 176 ? 5.789 -16.156 1.394 1.00 94.81 176 GLU A CA 1
ATOM 1286 C C . GLU A 1 176 ? 5.413 -17.609 1.742 1.00 94.81 176 GLU A C 1
ATOM 1288 O O . GLU A 1 176 ? 6.122 -18.533 1.341 1.00 94.81 176 GLU A O 1
ATOM 1293 N N . ALA A 1 177 ? 4.283 -17.833 2.428 1.00 92.31 177 ALA A N 1
ATOM 1294 C CA . ALA A 1 177 ? 3.777 -19.175 2.731 1.00 92.31 177 ALA A CA 1
ATOM 1295 C C . ALA A 1 177 ? 3.363 -19.971 1.476 1.00 92.31 177 ALA A C 1
ATOM 1297 O O . ALA A 1 177 ? 3.478 -21.194 1.472 1.00 92.31 177 ALA A O 1
ATOM 1298 N N . GLU A 1 178 ? 2.957 -19.284 0.406 1.00 93.50 178 GLU A N 1
ATOM 1299 C CA . GLU A 1 178 ? 2.653 -19.868 -0.912 1.00 93.50 178 GLU A CA 1
ATOM 1300 C C . GLU A 1 178 ? 3.905 -19.994 -1.810 1.00 93.50 178 GLU A C 1
ATOM 1302 O O . GLU A 1 178 ? 3.809 -20.293 -3.000 1.00 93.50 178 GLU A O 1
ATOM 1307 N N . GLY A 1 179 ? 5.104 -19.745 -1.269 1.00 93.81 179 GLY A N 1
ATOM 1308 C CA . GLY A 1 179 ? 6.368 -19.862 -2.000 1.00 93.81 179 GLY A CA 1
ATOM 1309 C C . GLY A 1 179 ? 6.690 -18.675 -2.913 1.00 93.81 179 GLY A C 1
ATOM 1310 O O . GLY A 1 179 ? 7.589 -18.771 -3.745 1.00 93.81 179 GLY A O 1
ATOM 1311 N N . VAL A 1 180 ? 5.999 -17.543 -2.779 1.00 95.81 180 VAL A N 1
ATOM 1312 C CA . VAL A 1 180 ? 6.302 -16.323 -3.542 1.00 95.81 180 VAL A CA 1
ATOM 1313 C C . VAL A 1 180 ? 7.484 -15.590 -2.908 1.00 95.81 180 VAL A C 1
ATOM 1315 O O . VAL A 1 180 ? 7.547 -15.411 -1.690 1.00 95.81 180 VAL A O 1
ATOM 1318 N N . ARG A 1 181 ? 8.417 -15.094 -3.730 1.00 97.31 181 ARG A N 1
ATOM 1319 C CA . ARG A 1 181 ? 9.491 -14.222 -3.243 1.00 97.31 181 ARG A CA 1
ATOM 1320 C C . ARG A 1 181 ? 8.932 -12.820 -3.025 1.00 97.31 181 ARG A C 1
ATOM 1322 O O . ARG A 1 181 ? 8.640 -12.115 -3.990 1.00 97.31 181 ARG A O 1
ATOM 1329 N N . VAL A 1 182 ? 8.827 -12.400 -1.767 1.00 98.06 182 VAL A N 1
ATOM 1330 C CA . VAL A 1 182 ? 8.309 -11.073 -1.417 1.00 98.06 182 VAL A CA 1
ATOM 1331 C C . VAL A 1 182 ? 9.435 -10.105 -1.068 1.00 98.06 182 VAL A C 1
ATOM 1333 O O . VAL A 1 182 ? 10.333 -10.422 -0.289 1.00 98.06 182 VAL A O 1
ATOM 1336 N N . ILE A 1 183 ? 9.360 -8.890 -1.610 1.00 98.56 183 ILE A N 1
ATOM 1337 C CA . ILE A 1 183 ? 10.203 -7.758 -1.218 1.00 98.56 183 ILE A CA 1
ATOM 1338 C C . ILE A 1 183 ? 9.298 -6.657 -0.675 1.00 98.56 183 ILE A C 1
ATOM 1340 O O . ILE A 1 183 ? 8.335 -6.249 -1.315 1.00 98.56 183 ILE A O 1
ATOM 1344 N N . MET A 1 184 ? 9.613 -6.154 0.512 1.00 98.56 184 MET A N 1
ATOM 1345 C CA . MET A 1 184 ? 8.900 -5.028 1.112 1.00 98.56 184 MET A CA 1
ATOM 1346 C C . MET A 1 184 ? 9.669 -3.737 0.832 1.00 98.56 184 MET A C 1
ATOM 1348 O O . MET A 1 184 ? 10.879 -3.711 1.044 1.00 98.56 184 MET A O 1
ATOM 1352 N N . THR A 1 185 ? 8.993 -2.650 0.450 1.00 98.69 185 THR A N 1
ATOM 1353 C CA . THR A 1 185 ? 9.647 -1.322 0.403 1.00 98.69 185 THR A CA 1
ATOM 1354 C C . THR A 1 185 ? 9.999 -0.818 1.803 1.00 98.69 185 THR A C 1
ATOM 1356 O O . THR A 1 185 ? 11.008 -0.150 1.995 1.00 98.69 185 THR A O 1
ATOM 1359 N N . ARG A 1 186 ? 9.182 -1.168 2.805 1.00 98.06 186 ARG A N 1
ATOM 1360 C CA . ARG A 1 186 ? 9.446 -0.928 4.226 1.00 98.06 186 ARG A CA 1
ATOM 1361 C C . ARG A 1 186 ? 8.793 -1.989 5.104 1.00 98.06 186 ARG A C 1
ATOM 1363 O O . ARG A 1 186 ? 7.722 -2.505 4.787 1.00 98.06 186 ARG A O 1
ATOM 1370 N N . THR A 1 187 ? 9.407 -2.258 6.250 1.00 96.38 187 THR A N 1
ATOM 1371 C CA . THR A 1 187 ? 8.886 -3.166 7.290 1.00 96.38 187 THR A CA 1
ATOM 1372 C C . THR A 1 187 ? 8.610 -2.459 8.616 1.00 96.38 187 THR A C 1
ATOM 1374 O O . THR A 1 187 ? 8.010 -3.050 9.511 1.00 96.38 187 THR A O 1
ATOM 1377 N N . THR A 1 188 ? 8.984 -1.184 8.733 1.00 95.12 188 THR A N 1
ATOM 1378 C CA . THR A 1 188 ? 8.807 -0.353 9.928 1.00 95.12 188 THR A CA 1
ATOM 1379 C C . THR A 1 188 ? 8.126 0.975 9.573 1.00 95.12 188 THR A C 1
ATOM 1381 O O . THR A 1 188 ? 7.842 1.271 8.406 1.00 95.12 188 THR A O 1
ATOM 1384 N N . GLN A 1 189 ? 7.778 1.758 10.597 1.00 95.25 189 GLN A N 1
ATOM 1385 C CA . GLN A 1 189 ? 7.212 3.103 10.431 1.00 95.25 189 GLN A CA 1
ATOM 1386 C C . GLN A 1 189 ? 8.300 4.171 10.248 1.00 95.25 189 GLN A C 1
ATOM 1388 O O . GLN A 1 189 ? 8.118 5.093 9.455 1.00 95.25 189 GLN A O 1
ATOM 1393 N N . GLU A 1 190 ? 9.426 4.026 10.948 1.00 96.38 190 GLU A N 1
ATOM 1394 C CA . GLU A 1 190 ? 10.540 4.977 10.938 1.00 96.38 190 GLU A CA 1
ATOM 1395 C C . GLU A 1 190 ? 11.457 4.719 9.735 1.00 96.38 190 GLU A C 1
ATOM 1397 O O . GLU A 1 190 ? 12.474 4.036 9.839 1.00 96.38 190 GLU A O 1
ATOM 1402 N N . VAL A 1 191 ? 11.059 5.246 8.580 1.00 97.44 191 VAL A N 1
ATOM 1403 C CA . VAL A 1 191 ? 11.849 5.285 7.343 1.00 97.44 191 VAL A CA 1
ATOM 1404 C C . VAL A 1 191 ? 11.719 6.669 6.716 1.00 97.44 191 VAL A C 1
ATOM 1406 O O . VAL A 1 191 ? 10.745 7.374 6.993 1.00 97.44 191 VAL A O 1
ATOM 1409 N N . ASP A 1 192 ? 12.658 7.029 5.845 1.00 97.44 192 ASP A N 1
ATOM 1410 C CA . ASP A 1 192 ? 12.500 8.152 4.923 1.00 97.44 192 ASP A CA 1
ATOM 1411 C C . ASP A 1 192 ? 12.680 7.660 3.486 1.00 97.44 192 ASP A C 1
ATOM 1413 O O . ASP A 1 192 ? 13.802 7.524 3.010 1.00 97.44 192 ASP A O 1
ATOM 1417 N N . LEU A 1 193 ? 11.567 7.291 2.839 1.00 97.69 193 LEU A N 1
ATOM 1418 C CA . LEU A 1 193 ? 11.575 6.594 1.552 1.00 97.69 193 LEU A CA 1
ATOM 1419 C C . LEU A 1 193 ? 10.681 7.309 0.518 1.00 97.69 193 LEU A C 1
ATOM 1421 O O . LEU A 1 193 ? 9.454 7.121 0.549 1.00 97.69 193 LEU A O 1
ATOM 1425 N N . PRO A 1 194 ? 11.263 8.098 -0.407 1.00 97.94 194 PRO A N 1
ATOM 1426 C CA . PRO A 1 194 ? 10.543 8.817 -1.467 1.00 97.94 194 PRO A CA 1
ATOM 1427 C C . PRO A 1 194 ? 9.740 7.899 -2.404 1.00 97.94 194 PRO A C 1
ATOM 1429 O O . PRO A 1 194 ? 10.046 6.710 -2.528 1.00 97.94 194 PRO A O 1
ATOM 1432 N N . ASN A 1 195 ? 8.733 8.418 -3.128 1.00 97.94 195 ASN A N 1
ATOM 1433 C CA . ASN A 1 195 ? 7.977 7.569 -4.067 1.00 97.94 195 ASN A CA 1
ATOM 1434 C C . ASN A 1 195 ? 8.847 7.068 -5.219 1.00 97.94 195 ASN A C 1
ATOM 1436 O O . ASN A 1 195 ? 8.659 5.936 -5.664 1.00 97.94 195 ASN A O 1
ATOM 1440 N N . SER A 1 196 ? 9.768 7.901 -5.709 1.00 97.19 196 SER A N 1
ATOM 1441 C CA . SER A 1 196 ? 10.707 7.508 -6.764 1.00 97.19 196 SER A CA 1
ATOM 1442 C C . SER A 1 196 ? 11.555 6.302 -6.350 1.00 97.19 196 SER A C 1
ATOM 1444 O O . SER A 1 196 ? 11.721 5.366 -7.129 1.00 97.19 196 SER A O 1
ATOM 1446 N N . GLU A 1 197 ? 12.012 6.267 -5.099 1.00 98.38 197 GLU A N 1
ATOM 1447 C CA . GLU A 1 197 ? 12.774 5.143 -4.560 1.00 98.38 197 GLU A CA 1
ATOM 1448 C C . GLU A 1 197 ? 11.920 3.881 -4.381 1.00 98.38 197 GLU A C 1
ATOM 1450 O O . GLU A 1 197 ? 12.365 2.789 -4.728 1.00 98.38 197 GLU A O 1
ATOM 1455 N N . ARG A 1 198 ? 10.662 4.011 -3.942 1.00 98.50 198 ARG A N 1
ATOM 1456 C CA . ARG A 1 198 ? 9.718 2.876 -3.863 1.00 98.50 198 ARG A CA 1
ATOM 1457 C C . ARG A 1 198 ? 9.505 2.211 -5.223 1.00 98.50 198 ARG A C 1
ATOM 1459 O O . ARG A 1 198 ? 9.505 0.986 -5.308 1.00 98.50 198 ARG A O 1
ATOM 1466 N N . ALA A 1 199 ? 9.352 3.011 -6.279 1.00 97.38 199 ALA A N 1
ATOM 1467 C CA . ALA A 1 199 ? 9.252 2.506 -7.647 1.00 97.38 199 ALA A CA 1
ATOM 1468 C C . ALA A 1 199 ? 10.574 1.878 -8.121 1.00 97.38 199 ALA A C 1
ATOM 1470 O O . ALA A 1 199 ? 10.568 0.811 -8.732 1.00 97.38 199 ALA A O 1
ATOM 1471 N N . ARG A 1 200 ? 11.714 2.498 -7.786 1.00 97.94 200 ARG A N 1
ATOM 1472 C CA . ARG A 1 200 ? 13.045 1.974 -8.117 1.00 97.94 200 ARG A CA 1
ATOM 1473 C C . ARG A 1 200 ? 13.285 0.588 -7.515 1.00 97.94 200 ARG A C 1
ATOM 1475 O O . ARG A 1 200 ? 13.725 -0.290 -8.246 1.00 97.94 200 ARG A O 1
ATOM 1482 N N . ILE A 1 201 ? 12.917 0.365 -6.249 1.00 98.62 201 ILE A N 1
ATOM 1483 C CA . ILE A 1 201 ? 12.999 -0.956 -5.597 1.00 98.62 201 ILE A CA 1
ATOM 1484 C C . ILE A 1 201 ? 12.264 -2.018 -6.425 1.00 98.62 201 ILE A C 1
ATOM 1486 O O . ILE A 1 201 ? 12.787 -3.113 -6.626 1.00 98.62 201 ILE A O 1
ATOM 1490 N N . ALA A 1 202 ? 11.067 -1.703 -6.932 1.00 98.06 202 ALA A N 1
ATOM 1491 C CA . ALA A 1 202 ? 10.293 -2.646 -7.732 1.00 98.06 202 ALA A CA 1
ATOM 1492 C C . ALA A 1 202 ? 10.940 -2.953 -9.091 1.00 98.06 202 ALA A C 1
ATOM 1494 O O . ALA A 1 202 ? 11.021 -4.117 -9.492 1.00 98.06 202 ALA A O 1
ATOM 1495 N N . ASN A 1 203 ? 11.455 -1.918 -9.757 1.00 96.94 203 ASN A N 1
ATOM 1496 C CA . ASN A 1 203 ? 12.124 -2.045 -11.048 1.00 96.94 203 ASN A CA 1
ATOM 1497 C C . ASN A 1 203 ? 13.440 -2.834 -10.936 1.00 96.94 203 ASN A C 1
ATOM 1499 O O . ASN A 1 203 ? 13.674 -3.760 -11.711 1.00 96.94 203 ASN A O 1
ATOM 1503 N N . GLU A 1 204 ? 14.279 -2.521 -9.945 1.00 98.00 204 GLU A N 1
ATOM 1504 C CA . GLU A 1 204 ? 15.553 -3.214 -9.695 1.00 98.00 204 GLU A CA 1
ATOM 1505 C C . GLU A 1 204 ? 15.341 -4.682 -9.311 1.00 98.00 204 GLU A C 1
ATOM 1507 O O . GLU A 1 204 ? 16.098 -5.560 -9.729 1.00 98.00 204 GLU A O 1
ATOM 1512 N N . ALA A 1 205 ? 14.269 -4.969 -8.569 1.00 97.50 205 ALA A N 1
ATOM 1513 C CA . ALA A 1 205 ? 13.880 -6.327 -8.220 1.00 97.50 205 ALA A CA 1
ATOM 1514 C C . ALA A 1 205 ? 13.366 -7.160 -9.403 1.00 97.50 205 ALA A C 1
ATOM 1516 O O . ALA A 1 205 ? 13.209 -8.375 -9.234 1.00 97.50 205 ALA A O 1
ATOM 1517 N N . LYS A 1 206 ? 13.088 -6.524 -10.554 1.00 96.50 206 LYS A N 1
ATOM 1518 C CA . LYS A 1 206 ? 12.376 -7.110 -11.699 1.00 96.50 206 LYS A CA 1
ATOM 1519 C C . LYS A 1 206 ? 11.076 -7.779 -11.250 1.00 96.50 206 LYS A C 1
ATOM 1521 O O . LYS A 1 206 ? 10.853 -8.958 -11.513 1.00 96.50 206 LYS A O 1
ATOM 1526 N N . ALA A 1 207 ? 10.277 -7.044 -10.477 1.00 97.75 207 ALA A N 1
ATOM 1527 C CA . ALA A 1 207 ? 9.051 -7.575 -9.900 1.00 97.75 207 ALA A CA 1
ATOM 1528 C C . ALA A 1 207 ? 8.078 -8.045 -10.992 1.00 97.75 207 ALA A C 1
ATOM 1530 O O . ALA A 1 207 ? 7.802 -7.302 -11.931 1.00 97.75 207 ALA A O 1
ATOM 1531 N N . ASP A 1 208 ? 7.512 -9.242 -10.827 1.00 97.56 208 ASP A N 1
ATOM 1532 C CA . ASP A 1 208 ? 6.376 -9.701 -11.633 1.00 97.56 208 ASP A CA 1
ATOM 1533 C C . ASP A 1 208 ? 5.103 -8.911 -11.283 1.00 97.56 208 ASP A C 1
ATOM 1535 O O . ASP A 1 208 ? 4.204 -8.770 -12.108 1.00 97.56 208 ASP A O 1
ATOM 1539 N N . LEU A 1 209 ? 5.009 -8.408 -10.045 1.00 97.94 209 LEU A N 1
ATOM 1540 C CA . LEU A 1 209 ? 3.902 -7.581 -9.575 1.00 97.94 209 LEU A CA 1
ATOM 1541 C C . LEU A 1 209 ? 4.369 -6.597 -8.497 1.00 97.94 209 LEU A C 1
ATOM 1543 O O . LEU A 1 209 ? 5.028 -6.984 -7.530 1.00 97.94 209 LEU A O 1
ATOM 1547 N N . PHE A 1 210 ? 3.963 -5.333 -8.628 1.00 98.62 210 PHE A N 1
ATOM 1548 C CA . PHE A 1 210 ? 4.149 -4.306 -7.606 1.00 98.62 210 PHE A CA 1
ATOM 1549 C C . PHE A 1 210 ? 2.799 -3.892 -7.006 1.00 98.62 210 PHE A C 1
ATOM 1551 O O . PHE A 1 210 ? 1.958 -3.317 -7.693 1.00 98.62 210 PHE A O 1
ATOM 1558 N N . ILE A 1 211 ? 2.588 -4.176 -5.719 1.00 98.56 211 ILE A N 1
ATOM 1559 C CA . ILE A 1 211 ? 1.343 -3.881 -4.998 1.00 98.56 211 ILE A CA 1
ATOM 1560 C C . ILE A 1 211 ? 1.582 -2.721 -4.037 1.00 98.56 211 ILE A C 1
ATOM 1562 O O . ILE A 1 211 ? 2.290 -2.873 -3.042 1.00 98.56 211 ILE A O 1
ATOM 1566 N N . ARG A 1 212 ? 0.941 -1.575 -4.284 1.00 98.56 212 ARG A N 1
ATOM 1567 C CA . ARG A 1 212 ? 0.929 -0.443 -3.347 1.00 98.56 212 ARG A CA 1
ATOM 1568 C C . ARG A 1 212 ? -0.365 -0.437 -2.545 1.00 98.56 212 ARG A C 1
ATOM 1570 O O . ARG A 1 212 ? -1.449 -0.451 -3.120 1.00 98.56 212 ARG A O 1
ATOM 1577 N N . ILE A 1 213 ? -0.254 -0.407 -1.221 1.00 98.75 213 ILE A N 1
ATOM 1578 C CA . ILE A 1 213 ? -1.396 -0.461 -0.303 1.00 98.75 213 ILE A CA 1
ATOM 1579 C C . ILE A 1 213 ? -1.623 0.927 0.283 1.00 98.75 213 ILE A C 1
ATOM 1581 O O . ILE A 1 213 ? -0.717 1.487 0.903 1.00 98.75 213 ILE A O 1
ATOM 1585 N N . HIS A 1 214 ? -2.841 1.436 0.114 1.00 98.44 214 HIS A N 1
ATOM 1586 C CA . HIS A 1 214 ? -3.318 2.703 0.658 1.00 98.44 214 HIS A CA 1
ATOM 1587 C C . HIS A 1 214 ? -4.712 2.545 1.271 1.00 98.44 214 HIS A C 1
ATOM 1589 O O . HIS A 1 214 ? -5.450 1.616 0.934 1.00 98.44 214 HIS A O 1
ATOM 1595 N N . ALA A 1 215 ? -5.073 3.469 2.158 1.00 96.88 215 ALA A N 1
ATOM 1596 C CA . ALA A 1 215 ? -6.407 3.564 2.731 1.00 96.88 215 ALA A CA 1
ATOM 1597 C C . ALA A 1 215 ? -6.890 5.006 2.587 1.00 96.88 215 ALA A C 1
ATOM 1599 O O . ALA A 1 215 ? -6.560 5.865 3.401 1.00 96.88 215 ALA A O 1
ATOM 1600 N N . ASP A 1 216 ? -7.660 5.241 1.527 1.00 95.25 216 ASP A N 1
ATOM 1601 C CA . ASP A 1 216 ? -8.136 6.566 1.137 1.00 95.25 216 ASP A CA 1
ATOM 1602 C C . ASP A 1 216 ? -9.028 7.218 2.214 1.00 95.25 216 ASP A C 1
ATOM 1604 O O . ASP A 1 216 ? -9.644 6.545 3.049 1.00 95.25 216 ASP A O 1
ATOM 1608 N N . GLY A 1 217 ? -9.106 8.549 2.188 1.00 92.94 217 GLY A N 1
ATOM 1609 C CA . GLY A 1 217 ? -9.866 9.354 3.138 1.00 92.94 217 GLY A CA 1
ATOM 1610 C C . GLY A 1 217 ? -10.802 10.332 2.440 1.00 92.94 217 GLY A C 1
ATOM 1611 O O . GLY A 1 217 ? -10.413 11.017 1.502 1.00 92.94 217 GLY A O 1
ATOM 1612 N N . SER A 1 218 ? -12.032 10.449 2.940 1.00 93.50 218 SER A N 1
ATOM 1613 C CA . SER A 1 218 ? -13.003 11.437 2.466 1.00 93.50 218 SER A CA 1
ATOM 1614 C C . SER A 1 218 ? -13.677 12.145 3.636 1.00 93.50 218 SER A C 1
ATOM 1616 O O . SER A 1 218 ? -13.892 11.550 4.694 1.00 93.50 218 SER A O 1
ATOM 1618 N N . THR A 1 219 ? -14.010 13.419 3.438 1.00 92.00 219 THR A N 1
ATOM 1619 C CA . THR A 1 219 ? -14.872 14.189 4.343 1.00 92.00 219 THR A CA 1
ATOM 1620 C C . THR A 1 219 ? -16.352 13.869 4.141 1.00 92.00 219 THR A C 1
ATOM 1622 O O . THR A 1 219 ? -17.145 14.127 5.043 1.00 92.00 219 THR A O 1
ATOM 1625 N N . ASP A 1 220 ? -16.724 13.283 2.998 1.00 93.69 220 ASP A N 1
ATOM 1626 C CA . ASP A 1 220 ? -18.079 12.807 2.740 1.00 93.69 220 ASP A CA 1
ATOM 1627 C C . ASP A 1 220 ? -18.262 11.397 3.342 1.00 93.69 220 ASP A C 1
ATOM 1629 O O . ASP A 1 220 ? -17.658 10.432 2.857 1.00 93.69 220 ASP A O 1
ATOM 1633 N N . PRO A 1 221 ? -19.109 11.230 4.376 1.00 87.81 221 PRO A N 1
ATOM 1634 C CA . PRO A 1 221 ? -19.338 9.934 5.010 1.00 87.81 221 PRO A CA 1
ATOM 1635 C C . PRO A 1 221 ? -20.032 8.909 4.095 1.00 87.81 221 PRO A C 1
ATOM 1637 O O . PRO A 1 221 ? -20.032 7.716 4.412 1.00 87.81 221 PRO A O 1
ATOM 1640 N N . ALA A 1 222 ? -20.624 9.333 2.973 1.00 91.88 222 ALA A N 1
ATOM 1641 C CA . ALA A 1 222 ? -21.202 8.432 1.979 1.00 91.88 222 ALA A CA 1
ATOM 1642 C C . ALA A 1 222 ? -20.132 7.753 1.103 1.00 91.88 222 ALA A C 1
ATOM 1644 O O . ALA A 1 222 ? -20.387 6.690 0.516 1.00 91.88 222 ALA A O 1
ATOM 1645 N N . VAL A 1 223 ? -18.922 8.321 1.032 1.00 93.19 223 VAL A N 1
ATOM 1646 C CA . VAL A 1 223 ? -17.801 7.748 0.286 1.00 93.19 223 VAL A CA 1
ATOM 1647 C C . VAL A 1 223 ? -17.199 6.593 1.082 1.00 93.19 223 VAL A C 1
ATOM 1649 O O . VAL A 1 223 ? -16.489 6.761 2.069 1.00 93.19 223 VAL A O 1
ATOM 1652 N N . ARG A 1 224 ? -17.485 5.375 0.624 1.00 94.62 224 ARG A N 1
ATOM 1653 C CA . ARG A 1 224 ? -16.980 4.121 1.193 1.00 94.62 224 ARG A CA 1
ATOM 1654 C C . ARG A 1 224 ? -16.831 3.065 0.110 1.00 94.62 224 ARG A C 1
ATOM 1656 O O . ARG A 1 224 ? -17.563 3.096 -0.879 1.00 94.62 224 ARG A O 1
ATOM 1663 N N . GLY A 1 225 ? -15.933 2.111 0.328 1.00 96.38 225 GLY A N 1
ATOM 1664 C CA . GLY A 1 225 ? -15.678 1.011 -0.598 1.00 96.38 225 GLY A CA 1
ATOM 1665 C C . GLY A 1 225 ? -14.211 0.895 -0.984 1.00 96.38 225 GLY A C 1
ATOM 1666 O O . GLY A 1 225 ? -13.370 1.611 -0.447 1.00 96.38 225 GLY A O 1
ATOM 1667 N N . ILE A 1 226 ? -13.931 -0.006 -1.918 1.00 97.81 226 ILE A N 1
ATOM 1668 C CA . ILE A 1 226 ? -12.587 -0.290 -2.427 1.00 97.81 226 ILE A CA 1
ATOM 1669 C C . ILE A 1 226 ? -12.541 0.114 -3.899 1.00 97.81 226 ILE A C 1
ATOM 1671 O O . ILE A 1 226 ? -13.462 -0.204 -4.651 1.00 97.81 226 ILE A O 1
ATOM 1675 N N . HIS A 1 227 ? -11.476 0.798 -4.302 1.00 97.75 227 HIS A N 1
ATOM 1676 C CA . HIS A 1 227 ? -11.083 0.942 -5.701 1.00 97.75 227 HIS A CA 1
ATOM 1677 C C . HIS A 1 227 ? -9.638 0.476 -5.865 1.00 97.75 227 HIS A C 1
ATOM 1679 O O . HIS A 1 227 ? -8.868 0.505 -4.902 1.00 97.75 227 HIS A O 1
ATOM 1685 N N . THR A 1 228 ? -9.260 0.120 -7.087 1.00 98.44 228 THR A N 1
ATOM 1686 C CA . THR A 1 228 ? -7.879 -0.236 -7.429 1.00 98.44 228 THR A CA 1
ATOM 1687 C C . THR A 1 228 ? -7.359 0.726 -8.486 1.00 98.44 228 THR A C 1
ATOM 1689 O O . THR A 1 228 ? -8.018 0.940 -9.502 1.00 98.44 228 THR A O 1
ATOM 1692 N N . LEU A 1 229 ? -6.185 1.307 -8.231 1.00 98.19 229 LEU A N 1
ATOM 1693 C CA . LEU A 1 229 ? -5.480 2.141 -9.202 1.00 98.19 229 LEU A CA 1
ATOM 1694 C C . LEU A 1 229 ? -4.482 1.303 -9.992 1.00 98.19 229 LEU A C 1
ATOM 1696 O O . LEU A 1 229 ? -3.830 0.420 -9.432 1.00 98.19 229 LEU A O 1
ATOM 1700 N N . TYR A 1 230 ? -4.328 1.616 -11.272 1.00 97.94 230 TYR A N 1
ATOM 1701 C CA . TYR A 1 230 ? -3.332 1.000 -12.147 1.00 97.94 230 TYR A CA 1
ATOM 1702 C C . TYR A 1 230 ? -2.702 2.066 -13.059 1.00 97.94 230 TYR A C 1
ATOM 1704 O O . TYR A 1 230 ? -3.294 3.127 -13.264 1.00 97.94 230 TYR A O 1
ATOM 1712 N N . PRO A 1 231 ? -1.474 1.859 -13.565 1.00 96.00 231 PRO A N 1
ATOM 1713 C CA . PRO A 1 231 ? -0.827 2.850 -14.412 1.00 96.00 231 PRO A CA 1
ATOM 1714 C C . PRO A 1 231 ? -1.625 3.082 -15.699 1.00 96.00 231 PRO A C 1
ATOM 1716 O O . PRO A 1 231 ? -2.027 2.140 -16.383 1.00 96.00 231 PRO A O 1
ATOM 1719 N N . ALA A 1 232 ? -1.793 4.354 -16.061 1.00 94.69 232 ALA A N 1
ATOM 1720 C CA . ALA A 1 232 ? -2.203 4.722 -17.410 1.00 94.69 232 ALA A CA 1
ATOM 1721 C C . ALA A 1 232 ? -1.145 4.259 -18.425 1.00 94.69 232 ALA A C 1
ATOM 1723 O O . ALA A 1 232 ? 0.035 4.164 -18.089 1.00 94.69 232 ALA A O 1
ATOM 1724 N N . SER A 1 233 ? -1.548 4.017 -19.673 1.00 96.81 233 SER A N 1
ATOM 1725 C CA . SER A 1 233 ? -0.614 3.719 -20.764 1.00 96.81 233 SER A CA 1
ATOM 1726 C C . SER A 1 233 ? 0.045 5.008 -21.248 1.00 96.81 233 SER A C 1
ATOM 1728 O O . SER A 1 233 ? -0.603 5.821 -21.909 1.00 96.81 233 SER A O 1
ATOM 1730 N N . ILE A 1 234 ? 1.320 5.204 -20.916 1.00 94.31 234 ILE A N 1
ATOM 1731 C CA . ILE A 1 234 ? 2.105 6.369 -21.329 1.00 94.31 234 ILE A CA 1
ATOM 1732 C C . ILE A 1 234 ? 3.270 5.869 -22.199 1.00 94.31 234 ILE A C 1
ATOM 1734 O O . ILE A 1 234 ? 4.097 5.115 -21.682 1.00 94.31 234 ILE A O 1
ATOM 1738 N N . PRO A 1 235 ? 3.354 6.279 -23.483 1.00 94.75 235 PRO A N 1
ATOM 1739 C CA . PRO A 1 235 ? 4.391 5.810 -24.402 1.00 94.75 235 PRO A CA 1
ATOM 1740 C C . PRO A 1 235 ? 5.816 6.003 -23.872 1.00 94.75 235 PRO A C 1
ATOM 1742 O O . PRO A 1 235 ? 6.188 7.123 -23.512 1.00 94.75 235 PRO A O 1
ATOM 1745 N N . GLY A 1 236 ? 6.605 4.926 -23.845 1.00 92.25 236 GLY A N 1
ATOM 1746 C CA . GLY A 1 236 ? 7.991 4.911 -23.365 1.00 92.25 236 GLY A CA 1
ATOM 1747 C C . GLY A 1 236 ? 8.161 4.960 -21.841 1.00 92.25 236 GLY A C 1
ATOM 1748 O O . GLY A 1 236 ? 9.284 5.143 -21.372 1.00 92.25 236 GLY A O 1
ATOM 1749 N N . TRP A 1 237 ? 7.076 4.830 -21.072 1.00 91.69 237 TRP A N 1
ATOM 1750 C CA . TRP A 1 237 ? 7.098 4.908 -19.605 1.00 91.69 237 TRP A CA 1
ATOM 1751 C C . TRP A 1 237 ? 6.385 3.744 -18.929 1.00 91.69 237 TRP A C 1
ATOM 1753 O O . TRP A 1 237 ? 6.911 3.178 -17.975 1.00 91.69 237 TRP A O 1
ATOM 1763 N N . THR A 1 238 ? 5.156 3.463 -19.355 1.00 95.38 238 THR A N 1
ATOM 1764 C CA . THR A 1 238 ? 4.280 2.457 -18.734 1.00 95.38 238 THR A CA 1
ATOM 1765 C C . THR A 1 238 ? 3.451 1.691 -19.760 1.00 95.38 238 THR A C 1
ATOM 1767 O O . THR A 1 238 ? 2.614 0.872 -19.387 1.00 95.38 238 THR A O 1
ATOM 1770 N N . ASP A 1 239 ? 3.622 1.977 -21.049 1.00 96.19 239 ASP A N 1
ATOM 1771 C CA . ASP A 1 239 ? 2.934 1.320 -22.160 1.00 96.19 239 ASP A CA 1
ATOM 1772 C C . ASP A 1 239 ? 3.256 -0.177 -22.261 1.00 96.19 239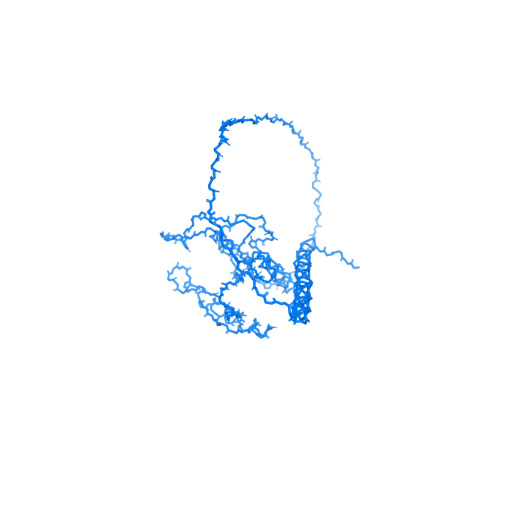 ASP A C 1
ATOM 1774 O O . ASP A 1 239 ? 2.394 -0.966 -22.642 1.00 96.19 239 ASP A O 1
ATOM 1778 N N . ASP A 1 240 ? 4.450 -0.575 -21.836 1.00 96.19 240 ASP A N 1
ATOM 1779 C CA . ASP A 1 240 ? 4.892 -1.965 -21.731 1.00 96.19 240 ASP A CA 1
ATOM 1780 C C . ASP A 1 240 ? 4.191 -2.756 -20.608 1.00 96.19 240 ASP A C 1
ATOM 1782 O O . ASP A 1 240 ? 3.995 -3.966 -20.736 1.00 96.19 240 ASP A O 1
ATOM 1786 N N . ILE A 1 241 ? 3.766 -2.089 -19.529 1.00 96.81 241 ILE A N 1
ATOM 1787 C CA . ILE A 1 241 ? 3.139 -2.733 -18.360 1.00 96.81 241 ILE A CA 1
ATOM 1788 C C . ILE A 1 241 ? 1.640 -2.455 -18.207 1.00 96.81 241 ILE A C 1
ATOM 1790 O O . ILE A 1 241 ? 0.978 -3.134 -17.417 1.00 96.81 241 ILE A O 1
ATOM 1794 N N . ALA A 1 242 ? 1.075 -1.466 -18.906 1.00 97.62 242 ALA A N 1
ATOM 1795 C CA . ALA A 1 242 ? -0.280 -0.971 -18.643 1.00 97.62 242 ALA A CA 1
ATOM 1796 C C . ALA A 1 242 ? -1.364 -2.045 -18.829 1.00 97.62 242 ALA A C 1
ATOM 1798 O O . ALA A 1 242 ? -2.258 -2.165 -17.990 1.00 97.62 242 ALA A O 1
ATOM 1799 N N . ALA A 1 243 ? -1.275 -2.852 -19.892 1.00 97.88 243 ALA A N 1
ATOM 1800 C CA . ALA A 1 243 ? -2.248 -3.912 -20.163 1.00 97.88 243 ALA A CA 1
ATOM 1801 C C . ALA A 1 243 ? -2.230 -4.995 -19.070 1.00 97.88 243 ALA A C 1
ATOM 1803 O O . ALA A 1 243 ? -3.258 -5.250 -18.440 1.00 97.88 243 ALA A O 1
ATOM 1804 N N . ALA A 1 244 ? -1.052 -5.549 -18.768 1.00 97.88 244 ALA A N 1
ATOM 1805 C CA . ALA A 1 244 ? -0.882 -6.550 -17.714 1.00 97.88 244 ALA A CA 1
ATOM 1806 C C . ALA A 1 244 ? -1.267 -6.000 -16.327 1.00 97.88 244 ALA A C 1
ATOM 1808 O O . ALA A 1 244 ? -1.906 -6.684 -15.527 1.00 97.88 244 ALA A O 1
ATOM 1809 N N . SER A 1 245 ? -0.951 -4.730 -16.051 1.00 98.38 245 SER A N 1
ATOM 1810 C CA . SER A 1 245 ? -1.330 -4.072 -14.796 1.00 98.38 245 SER A CA 1
ATOM 1811 C C . SER A 1 245 ? -2.844 -3.919 -14.663 1.00 98.38 245 SER A C 1
ATOM 1813 O O . SER A 1 245 ? -3.384 -4.097 -13.572 1.00 98.38 245 SER A O 1
ATOM 1815 N N . LYS A 1 246 ? -3.546 -3.625 -15.764 1.00 98.50 246 LYS A N 1
ATOM 1816 C CA . LYS A 1 246 ? -5.010 -3.560 -15.779 1.00 98.50 246 LYS A CA 1
ATOM 1817 C C . LYS A 1 246 ? -5.633 -4.930 -15.511 1.00 98.50 246 LYS A C 1
ATOM 1819 O O . LYS A 1 246 ? -6.578 -5.014 -14.731 1.00 98.50 246 LYS A O 1
ATOM 1824 N N . GLU A 1 247 ? -5.105 -5.997 -16.106 1.00 98.38 247 GLU A N 1
ATOM 1825 C CA . GLU A 1 247 ? -5.566 -7.368 -15.839 1.00 98.38 247 GLU A CA 1
ATOM 1826 C C . GLU A 1 247 ? -5.379 -7.751 -14.366 1.00 98.38 247 GLU A C 1
ATOM 1828 O O . GLU A 1 247 ? -6.319 -8.224 -13.720 1.00 98.38 247 GLU A O 1
ATOM 1833 N N . ALA A 1 248 ? -4.204 -7.462 -13.799 1.00 98.19 248 ALA A N 1
ATOM 1834 C CA . ALA A 1 248 ? -3.941 -7.668 -12.379 1.00 98.19 248 ALA A CA 1
ATOM 1835 C C . ALA A 1 248 ? -4.907 -6.855 -11.498 1.00 98.19 248 ALA A C 1
ATOM 1837 O O . ALA A 1 248 ? -5.466 -7.388 -10.538 1.00 98.19 248 ALA A O 1
ATOM 1838 N N . ALA A 1 249 ? -5.166 -5.591 -11.848 1.00 98.56 249 ALA A N 1
ATOM 1839 C CA . ALA A 1 249 ? -6.090 -4.728 -11.120 1.00 98.56 249 ALA A CA 1
ATOM 1840 C C . ALA A 1 249 ? -7.534 -5.253 -11.144 1.00 98.56 249 ALA A C 1
ATOM 1842 O O . ALA A 1 249 ? -8.201 -5.231 -10.110 1.00 98.56 249 ALA A O 1
ATOM 1843 N N . VAL A 1 250 ? -8.007 -5.789 -12.279 1.00 98.69 250 VAL A N 1
ATOM 1844 C CA . VAL A 1 250 ? -9.326 -6.445 -12.382 1.00 98.69 250 VAL A CA 1
ATOM 1845 C C . VAL A 1 250 ? -9.427 -7.618 -11.407 1.00 98.69 250 VAL A C 1
ATOM 1847 O O . VAL A 1 250 ? -10.428 -7.744 -10.699 1.00 98.69 250 VAL A O 1
ATOM 1850 N N . ILE A 1 251 ? -8.398 -8.468 -11.350 1.00 98.50 251 ILE A N 1
ATOM 1851 C CA . ILE A 1 251 ? -8.378 -9.636 -10.461 1.00 98.50 251 ILE A CA 1
ATOM 1852 C C . ILE A 1 251 ? -8.376 -9.187 -8.998 1.00 98.50 251 ILE A C 1
ATOM 1854 O O . ILE A 1 251 ? -9.219 -9.636 -8.222 1.00 98.50 251 ILE A O 1
ATOM 1858 N N . VAL A 1 252 ? -7.477 -8.270 -8.629 1.00 98.12 252 VAL A N 1
ATOM 1859 C CA . VAL A 1 252 ? -7.368 -7.750 -7.258 1.00 98.12 252 VAL A CA 1
ATOM 1860 C C . VAL A 1 252 ? -8.682 -7.114 -6.811 1.00 98.12 252 VAL A C 1
ATOM 1862 O O . VAL A 1 252 ? -9.187 -7.462 -5.745 1.00 98.12 252 VAL A O 1
ATOM 1865 N N . GLN A 1 253 ? -9.273 -6.243 -7.633 1.00 98.62 253 GLN A N 1
ATOM 1866 C CA . GLN A 1 253 ? -10.550 -5.599 -7.330 1.00 98.62 253 GLN A CA 1
ATOM 1867 C C . GLN A 1 253 ? -11.645 -6.647 -7.107 1.00 98.62 253 GLN A C 1
ATOM 1869 O O . GLN A 1 253 ? -12.293 -6.649 -6.062 1.00 98.62 253 GLN A O 1
ATOM 1874 N N . ARG A 1 254 ? -11.815 -7.584 -8.048 1.00 98.50 254 ARG A N 1
ATOM 1875 C CA . ARG A 1 254 ? -12.842 -8.630 -7.963 1.00 98.50 254 ARG A CA 1
ATOM 1876 C C . ARG A 1 254 ? -12.706 -9.466 -6.692 1.00 98.50 254 ARG A C 1
ATOM 1878 O O . ARG A 1 254 ? -13.693 -9.654 -5.980 1.00 98.50 254 ARG A O 1
ATOM 1885 N N . GLU A 1 255 ? -11.506 -9.968 -6.402 1.00 98.31 255 GLU A N 1
ATOM 1886 C CA . GLU A 1 255 ? -11.291 -10.837 -5.241 1.00 98.31 255 GLU A CA 1
ATOM 1887 C C . GLU A 1 255 ? -11.412 -10.067 -3.918 1.00 98.31 255 GLU A C 1
ATOM 1889 O O . GLU A 1 255 ? -11.981 -10.596 -2.962 1.00 98.31 255 GLU A O 1
ATOM 1894 N N . LEU A 1 256 ? -10.977 -8.800 -3.856 1.00 97.50 256 LEU A N 1
ATOM 1895 C CA . LEU A 1 256 ? -11.176 -7.956 -2.673 1.00 97.50 256 LEU A CA 1
ATOM 1896 C C . LEU A 1 256 ? -12.660 -7.718 -2.388 1.00 97.50 256 LEU A C 1
ATOM 1898 O O . LEU A 1 256 ? -13.093 -7.863 -1.242 1.00 97.50 256 LEU A O 1
ATOM 1902 N N . ILE A 1 257 ? -13.454 -7.377 -3.404 1.00 98.50 257 ILE A N 1
ATOM 1903 C CA . ILE A 1 257 ? -14.896 -7.161 -3.234 1.00 98.50 257 ILE A CA 1
ATOM 1904 C C . ILE A 1 257 ? -15.585 -8.458 -2.809 1.00 98.50 257 ILE A C 1
ATOM 1906 O O . ILE A 1 257 ? -16.336 -8.456 -1.833 1.00 98.50 257 ILE A O 1
ATOM 1910 N N . LYS A 1 258 ? -15.263 -9.581 -3.459 1.00 98.31 258 LYS A N 1
ATOM 1911 C CA . LYS A 1 258 ? -15.797 -10.901 -3.103 1.00 98.31 258 LYS A CA 1
ATOM 1912 C C . LYS A 1 258 ? -15.462 -11.297 -1.661 1.00 98.31 258 LYS A C 1
ATOM 1914 O O . LYS A 1 258 ? -16.334 -11.791 -0.953 1.00 98.31 258 LYS A O 1
ATOM 1919 N N . ALA A 1 259 ? -14.224 -11.080 -1.221 1.00 97.62 259 ALA A N 1
ATOM 1920 C CA . ALA A 1 259 ? -13.770 -11.484 0.108 1.00 97.62 259 ALA A CA 1
ATOM 1921 C C . ALA A 1 259 ? -14.287 -10.574 1.234 1.00 97.62 259 ALA A C 1
ATOM 1923 O O . ALA A 1 259 ? -14.453 -11.028 2.365 1.00 97.62 259 ALA A O 1
ATOM 1924 N N . THR A 1 260 ? -14.513 -9.288 0.954 1.00 96.88 260 THR A N 1
ATOM 1925 C CA . THR A 1 260 ? -14.837 -8.291 1.991 1.00 96.88 260 THR A CA 1
ATOM 1926 C C . THR A 1 260 ? -16.303 -7.870 2.016 1.00 96.88 260 THR A C 1
ATOM 1928 O O . THR A 1 260 ? -16.755 -7.329 3.025 1.00 96.88 260 THR A O 1
ATOM 1931 N N . GLY A 1 261 ? -17.038 -8.054 0.914 1.00 97.75 261 GLY A N 1
ATOM 1932 C CA . GLY A 1 261 ? -18.372 -7.480 0.728 1.00 97.75 261 GLY A CA 1
ATOM 1933 C C . GLY A 1 261 ? -18.383 -5.946 0.704 1.00 97.75 261 GLY A C 1
ATOM 1934 O O . GLY A 1 261 ? -19.442 -5.334 0.859 1.00 97.75 261 GLY A O 1
ATOM 1935 N N . ALA A 1 262 ? -17.219 -5.299 0.567 1.00 97.06 262 ALA A N 1
ATOM 1936 C CA . ALA A 1 262 ? -17.132 -3.850 0.477 1.00 97.06 262 ALA A CA 1
ATOM 1937 C C . ALA A 1 262 ? -17.842 -3.340 -0.785 1.00 97.06 262 ALA A C 1
ATOM 1939 O O . ALA A 1 262 ? -17.969 -4.046 -1.782 1.00 97.06 262 ALA A O 1
ATOM 1940 N N . ARG A 1 263 ? -18.283 -2.077 -0.756 1.00 97.75 263 ARG A N 1
ATOM 1941 C CA . ARG A 1 263 ? -18.817 -1.425 -1.956 1.00 97.75 263 ARG A CA 1
ATOM 1942 C C . ARG A 1 263 ? -17.730 -1.379 -3.032 1.00 97.75 263 ARG A C 1
ATOM 1944 O O . ARG A 1 263 ? -16.638 -0.871 -2.773 1.00 97.75 263 ARG A O 1
ATOM 1951 N N . ASP A 1 264 ? -18.063 -1.854 -4.223 1.00 97.94 264 ASP A N 1
ATOM 1952 C CA . ASP A 1 264 ? -17.198 -1.747 -5.391 1.00 97.94 264 ASP A CA 1
ATOM 1953 C C . ASP A 1 264 ? -17.205 -0.306 -5.919 1.00 97.94 264 ASP A C 1
ATOM 1955 O O . ASP A 1 264 ? -18.263 0.245 -6.235 1.00 97.94 264 ASP A O 1
ATOM 1959 N N . ARG A 1 265 ? -16.031 0.331 -5.950 1.00 97.50 265 ARG A N 1
ATOM 1960 C CA . ARG A 1 265 ? -15.817 1.661 -6.543 1.00 97.50 265 ARG A CA 1
ATOM 1961 C C . ARG A 1 265 ? -15.059 1.591 -7.876 1.00 97.50 265 ARG A C 1
ATOM 1963 O O . ARG A 1 265 ? -14.721 2.640 -8.417 1.00 97.50 265 ARG A O 1
ATOM 1970 N N . GLY A 1 266 ? -14.818 0.389 -8.394 1.00 97.06 266 GLY A N 1
ATOM 1971 C CA . GLY A 1 266 ? -14.211 0.145 -9.694 1.00 97.06 266 GLY A CA 1
ATOM 1972 C C . GLY A 1 266 ? -12.700 0.358 -9.746 1.00 97.06 266 GLY A C 1
ATOM 1973 O O . GLY A 1 266 ? -12.005 0.427 -8.730 1.00 97.06 266 GLY A O 1
ATOM 1974 N N . LEU A 1 267 ? -12.202 0.437 -10.976 1.00 96.38 267 LEU A N 1
ATOM 1975 C CA . LEU A 1 267 ? -10.810 0.737 -11.294 1.00 96.38 267 LEU A CA 1
ATOM 1976 C C . LEU A 1 267 ? -10.692 2.208 -11.695 1.00 96.38 267 LEU A C 1
ATOM 1978 O O . LEU A 1 267 ? -11.547 2.680 -12.447 1.00 96.38 267 LEU A O 1
ATOM 1982 N N . ASN A 1 268 ? -9.644 2.899 -11.240 1.00 81.50 268 ASN A N 1
ATOM 1983 C CA . ASN A 1 268 ? -9.373 4.295 -11.616 1.00 81.50 268 ASN A CA 1
ATOM 1984 C C . ASN A 1 268 ? -7.928 4.508 -12.071 1.00 81.50 268 ASN A C 1
ATOM 1986 O O . ASN A 1 268 ? -7.058 3.691 -11.692 1.00 81.50 268 ASN A O 1
#

Radius of gyration: 31.48 Å; chains: 1; bounding box: 88×88×68 Å